Protein AF-A0AA35ZJ09-F1 (afdb_monomer_lite)

Secondary structure (DSSP, 8-state):
-GGG---TTB--EEEEEEETTEEEEEE---TT-BTHHHHTTT-S-HHHHHHHHHHHHHHHHHHT-HHHHSS----S---GGGEEE-TT--EEE----------HHHHHHHHHHHHHHTS-SS--SS----SS-BS-B-TT-PBP--EEEEETTTTEEEEEPPPSS--BS-EEEEETTEEEEE--BSSSS-B---EEEEETTTTEEEEETTSS------TTSPP--EEEETTEEEEEETTTTEEEEEETTTTEEEEEEE-SSPPPTTTTTTEEEEEETTEEEEEEEEE-SS-EEEEEEEE-TTSPPBTTB---EEEEEEEESS-PPP-------

Organism: Lactuca saligna (NCBI:txid75948)

InterPro domains:
  IPR000719 Protein kinase domain [PS50011] (1-262)
  IPR000719 Protein kinase domain [SM00220] (1-180)
  IPR001245 Serine-threonine/tyrosine-protein kinase, catalytic domain [PF07714] (2-100)
  IPR006652 Kelch repeat type 1 [PF01344] (134-163)
  IPR006652 Kelch repeat type 1 [PF01344] (167-211)
  IPR006652 Kelch repeat type 1 [SM00612] (134-177)
  IPR006652 Kelch repeat type 1 [SM00612] (178-218)
  IPR008271 Serine/threonine-protein kinase, active site [PS00108] (73-85)
  IPR011009 Protein kinase-like domain superfamily [SSF56112] (2-127)
  IPR015915 Kelch-type beta-propeller [G3DSA:2.120.10.80] (106-307)
  IPR015915 Kelch-type beta-propeller [SSF117281] (134-283)
  IPR052439 F-box/kelch-repeat domain-containing protein [PTHR46122] (133-333)

pLDDT: mean 76.21, std 15.74, range [25.72, 96.25]

Structure (mmCIF, N/CA/C/O backbone):
data_AF-A0AA35ZJ09-F1
#
_entry.id   AF-A0AA35ZJ09-F1
#
loop_
_atom_site.group_PDB
_atom_site.id
_atom_site.type_symbol
_atom_site.label_atom_id
_atom_site.label_alt_id
_atom_site.label_comp_id
_atom_site.label_asym_id
_atom_site.label_entity_id
_atom_site.label_seq_id
_atom_site.pdbx_PDB_ins_code
_atom_site.Cartn_x
_atom_site.Cartn_y
_atom_site.Cartn_z
_atom_site.occupancy
_atom_site.B_iso_or_equiv
_atom_site.auth_seq_id
_atom_site.auth_comp_id
_atom_site.auth_asym_id
_atom_site.auth_atom_id
_atom_site.pdbx_PDB_model_num
ATOM 1 N N . MET A 1 1 ? -6.087 13.699 32.405 1.00 58.41 1 MET A N 1
ATOM 2 C CA . MET A 1 1 ? -5.793 14.056 30.996 1.00 58.41 1 MET A CA 1
ATOM 3 C C . MET A 1 1 ? -6.745 13.346 30.035 1.00 58.41 1 MET A C 1
ATOM 5 O O . MET A 1 1 ? -7.481 14.039 29.351 1.00 58.41 1 MET A O 1
ATOM 9 N N . LEU A 1 2 ? -6.804 12.005 30.026 1.00 62.62 2 LEU A N 1
ATOM 10 C CA . LEU A 1 2 ? -7.707 11.228 29.153 1.00 62.62 2 LEU A CA 1
ATOM 11 C C . LEU A 1 2 ? -9.203 11.584 29.294 1.00 62.62 2 LEU A C 1
ATOM 13 O O . LEU A 1 2 ? -9.912 11.636 28.298 1.00 62.62 2 LEU A O 1
ATOM 17 N N . SER A 1 3 ? -9.671 11.923 30.499 1.00 67.69 3 SER A N 1
ATOM 18 C CA . SER A 1 3 ? -11.062 12.326 30.785 1.00 67.69 3 SER A CA 1
ATOM 19 C C . SER A 1 3 ? -11.549 13.615 30.094 1.00 67.69 3 SER A C 1
ATOM 21 O O . SER A 1 3 ? -12.737 13.931 30.167 1.00 67.69 3 SER A O 1
ATOM 23 N N . LEU A 1 4 ? -10.656 14.370 29.442 1.00 70.31 4 LEU A N 1
ATOM 24 C CA . LEU A 1 4 ? -10.992 15.594 28.701 1.00 70.31 4 LEU A CA 1
ATOM 25 C C . LEU A 1 4 ? -11.438 15.321 27.254 1.00 70.31 4 LEU A C 1
ATOM 27 O O . LEU A 1 4 ? -12.071 16.179 26.645 1.00 70.31 4 LEU A O 1
ATOM 31 N N . TYR A 1 5 ? -11.126 14.144 26.705 1.00 75.12 5 TYR A N 1
ATOM 32 C CA . TYR A 1 5 ? -11.445 13.784 25.324 1.00 75.12 5 TYR A CA 1
ATOM 33 C C . TYR A 1 5 ? -12.855 13.191 25.273 1.00 75.12 5 TYR A C 1
ATOM 35 O O . TYR A 1 5 ? -13.063 12.033 25.629 1.00 75.12 5 TYR A O 1
ATOM 43 N N . LYS A 1 6 ? -13.830 14.007 24.859 1.00 82.88 6 LYS A N 1
ATOM 44 C CA . LYS A 1 6 ? -15.244 13.621 24.740 1.00 82.88 6 LYS A CA 1
ATOM 45 C C . LYS A 1 6 ? -15.734 13.863 23.321 1.00 82.88 6 LYS A C 1
ATOM 47 O O . LYS A 1 6 ? -15.774 15.002 22.860 1.00 82.88 6 LYS A O 1
ATOM 52 N N . HIS A 1 7 ? -16.096 12.783 22.643 1.00 88.06 7 HIS A N 1
ATOM 53 C CA . HIS A 1 7 ? -16.583 12.784 21.269 1.00 88.06 7 HIS A CA 1
ATOM 54 C C . HIS A 1 7 ? -17.362 11.488 21.024 1.00 88.06 7 HIS A C 1
ATOM 56 O O . HIS A 1 7 ? -16.932 10.438 21.494 1.00 88.06 7 HIS A O 1
ATOM 62 N N . ASP A 1 8 ? -18.451 11.529 20.255 1.00 90.19 8 ASP A N 1
ATOM 63 C CA . ASP A 1 8 ? -19.340 10.369 20.060 1.00 90.19 8 ASP A CA 1
ATOM 64 C C . ASP A 1 8 ? -18.590 9.126 19.557 1.00 90.19 8 ASP A C 1
ATOM 66 O O . ASP A 1 8 ? -18.864 8.011 19.998 1.00 90.19 8 ASP A O 1
ATOM 70 N N . ASN A 1 9 ? -17.585 9.332 18.697 1.00 92.94 9 ASN A N 1
ATOM 71 C CA . ASN A 1 9 ? -16.725 8.283 18.136 1.00 92.94 9 ASN A CA 1
ATOM 72 C C . ASN A 1 9 ? -15.442 7.971 18.940 1.00 92.94 9 ASN A C 1
ATOM 74 O O . ASN A 1 9 ? -14.482 7.437 18.382 1.00 92.94 9 ASN A O 1
ATOM 78 N N . ILE A 1 10 ? -15.389 8.299 20.231 1.00 89.56 10 ILE A N 1
ATOM 79 C CA . ILE A 1 10 ? -14.294 7.942 21.148 1.00 89.56 10 ILE A CA 1
ATOM 80 C C . ILE A 1 10 ? -14.906 7.311 22.398 1.00 89.56 10 ILE A C 1
ATOM 82 O O . ILE A 1 10 ? -15.941 7.773 22.869 1.00 89.56 10 ILE A O 1
ATOM 86 N N . VAL A 1 11 ? -14.279 6.261 22.933 1.00 87.88 11 VAL A N 1
ATOM 87 C CA . VAL A 1 11 ? -14.691 5.656 24.204 1.00 87.88 11 VAL A CA 1
ATOM 88 C C . VAL A 1 11 ? -14.320 6.592 25.356 1.00 87.88 11 VAL A C 1
ATOM 90 O O . VAL A 1 11 ? -13.150 6.800 25.678 1.00 87.88 11 VAL A O 1
ATOM 93 N N . SER A 1 12 ? -15.341 7.155 25.990 1.00 85.44 12 SER A N 1
ATOM 94 C CA . SER A 1 12 ? -15.222 8.090 27.104 1.00 85.44 12 SER A CA 1
ATOM 95 C C . SER A 1 12 ? -14.715 7.401 28.375 1.00 85.44 12 SER A C 1
ATOM 97 O O . SER A 1 12 ? -15.297 6.417 28.834 1.00 85.44 12 SER A O 1
ATOM 99 N N . LEU A 1 13 ? -13.667 7.958 28.992 1.00 82.50 13 LEU A N 1
ATOM 100 C CA . LEU A 1 13 ? -13.239 7.583 30.343 1.00 82.50 13 LEU A CA 1
ATOM 101 C C . LEU A 1 13 ? -14.210 8.190 31.371 1.00 82.50 13 LEU A C 1
ATOM 103 O O . LEU A 1 13 ? -14.312 9.413 31.486 1.00 82.50 13 LEU A O 1
ATOM 107 N N . LEU A 1 14 ? -14.906 7.333 32.116 1.00 83.38 14 LEU A N 1
ATOM 108 C CA . LEU A 1 14 ? -15.884 7.698 33.144 1.00 83.38 14 LEU A CA 1
ATOM 109 C C . LEU A 1 14 ? -15.229 7.957 34.509 1.00 83.38 14 LEU A C 1
ATOM 111 O O . LEU A 1 14 ? -15.687 8.821 35.252 1.00 83.38 14 LEU A O 1
ATOM 115 N N . GLY A 1 15 ? -14.153 7.235 34.831 1.00 81.00 15 GLY A N 1
ATOM 116 C CA . GLY A 1 15 ? -13.442 7.362 36.103 1.00 81.00 15 GLY A CA 1
ATOM 117 C C . GLY A 1 15 ? -12.137 6.569 36.139 1.00 81.00 15 GLY A C 1
ATOM 118 O O . GLY A 1 15 ? -11.811 5.848 35.196 1.00 81.00 15 GLY A O 1
ATOM 119 N N . PHE A 1 16 ? -11.386 6.709 37.228 1.00 83.25 16 PHE A N 1
ATOM 120 C CA . PHE A 1 16 ? -10.173 5.935 37.490 1.00 83.25 16 PHE A CA 1
ATOM 121 C C . PHE A 1 16 ? -10.007 5.665 38.991 1.00 83.25 16 PHE A C 1
ATOM 123 O O . PHE A 1 16 ? -10.576 6.385 39.810 1.00 83.25 16 PHE A O 1
ATOM 130 N N . CYS A 1 17 ? -9.213 4.651 39.326 1.00 84.38 17 CYS A N 1
ATOM 131 C CA . CYS A 1 17 ? -8.696 4.380 40.665 1.00 84.38 17 CYS A CA 1
ATOM 132 C C . CYS A 1 17 ? -7.166 4.249 40.586 1.00 84.38 17 CYS A C 1
ATOM 134 O O . CYS A 1 17 ? -6.654 3.725 39.595 1.00 84.38 17 CYS A O 1
ATOM 136 N N . ASP A 1 18 ? -6.459 4.735 41.604 1.00 86.38 18 ASP A N 1
ATOM 137 C CA . ASP A 1 18 ? -5.004 4.617 41.770 1.00 86.38 18 ASP A CA 1
ATOM 138 C C . ASP A 1 18 ? -4.736 4.407 43.269 1.00 86.38 18 ASP A C 1
ATOM 140 O O . ASP A 1 18 ? -4.600 5.361 44.036 1.00 86.38 18 ASP A O 1
ATOM 144 N N . GLU A 1 19 ? -4.791 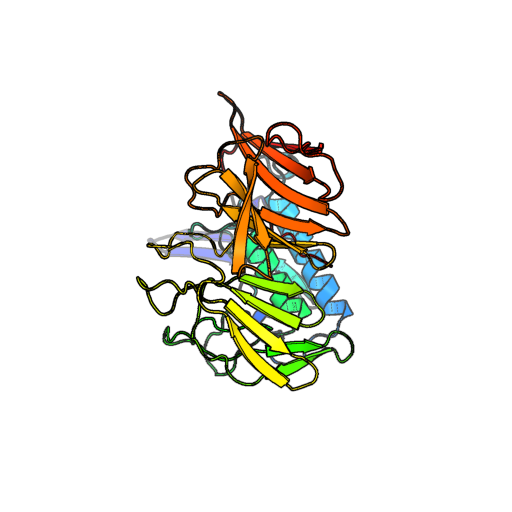3.148 43.707 1.00 90.44 19 GLU A N 1
ATOM 145 C CA . GLU A 1 19 ? -4.678 2.745 45.113 1.00 90.44 19 GLU A CA 1
ATOM 146 C C . GLU A 1 19 ? -3.823 1.480 45.234 1.00 90.44 19 GLU A C 1
ATOM 148 O O . GLU A 1 19 ? -3.997 0.531 44.478 1.00 90.44 19 GLU A O 1
ATOM 153 N N . ASN A 1 20 ? -2.932 1.429 46.230 1.00 80.31 20 ASN A N 1
ATOM 154 C CA . ASN A 1 20 ? -2.146 0.231 46.574 1.00 80.31 20 ASN A CA 1
ATOM 155 C C . ASN A 1 20 ? -1.371 -0.397 45.390 1.00 80.31 20 ASN A C 1
ATOM 157 O O . ASN A 1 20 ? -1.270 -1.615 45.290 1.00 80.31 20 ASN A O 1
ATOM 161 N N . ASP A 1 21 ? -0.811 0.456 44.523 1.00 84.62 21 ASP A N 1
ATOM 162 C CA . ASP A 1 21 ? -0.090 0.124 43.276 1.00 84.62 21 ASP A CA 1
ATOM 163 C C . ASP A 1 21 ? -0.967 -0.428 42.124 1.00 84.62 21 ASP A C 1
ATOM 165 O O . ASP A 1 21 ? -0.486 -0.614 41.005 1.00 84.62 21 ASP A O 1
ATOM 169 N N . GLU A 1 22 ? -2.280 -0.568 42.342 1.00 75.19 22 GLU A N 1
ATOM 170 C CA . GLU A 1 22 ? -3.267 -0.939 41.323 1.00 75.19 22 GLU A CA 1
ATOM 171 C C . GLU A 1 22 ? -3.863 0.297 40.633 1.00 75.19 22 GLU A C 1
ATOM 173 O O . GLU A 1 22 ? -4.330 1.242 41.277 1.00 75.19 22 GLU A O 1
ATOM 178 N N . LYS A 1 23 ? -3.891 0.276 39.294 1.00 79.31 23 LYS A N 1
ATOM 179 C CA . LYS A 1 23 ? -4.401 1.371 38.452 1.00 79.31 23 LYS A CA 1
ATOM 180 C C . LYS A 1 23 ? -5.549 0.887 37.580 1.00 79.31 23 LYS A C 1
ATOM 182 O O . LYS A 1 23 ? -5.344 0.152 36.616 1.00 79.31 23 LYS A O 1
ATOM 187 N N . ILE A 1 24 ? -6.762 1.332 37.897 1.00 80.50 24 ILE A N 1
ATOM 188 C CA . ILE A 1 24 ? -7.998 0.910 37.226 1.00 80.50 24 ILE A CA 1
ATOM 189 C C . ILE A 1 24 ? -8.556 2.082 36.420 1.00 80.50 24 ILE A C 1
ATOM 191 O O . ILE A 1 24 ? -8.697 3.187 36.938 1.00 80.50 24 ILE A O 1
ATOM 195 N N . LEU A 1 25 ? -8.925 1.839 35.162 1.00 79.44 25 LEU A N 1
ATOM 196 C CA . LEU A 1 25 ? -9.606 2.806 34.299 1.00 79.44 25 LEU A CA 1
ATOM 197 C C . LEU A 1 25 ? -11.017 2.302 33.981 1.00 79.44 25 LEU A C 1
ATOM 199 O O . LEU A 1 25 ? -11.191 1.159 33.565 1.00 79.44 25 LEU A O 1
ATOM 203 N N . VAL A 1 26 ? -12.024 3.154 34.177 1.00 79.75 26 VAL A N 1
ATOM 204 C CA . VAL A 1 26 ? -13.438 2.827 33.945 1.00 79.75 26 VAL A CA 1
ATOM 205 C C . VAL A 1 26 ? -13.927 3.593 32.723 1.00 79.75 26 VAL A C 1
ATOM 207 O O . VAL A 1 26 ? -13.938 4.823 32.722 1.00 79.75 26 VAL A O 1
ATOM 210 N N . TYR A 1 27 ? -14.348 2.868 31.692 1.00 83.44 27 TYR A N 1
ATOM 211 C CA . TYR A 1 27 ? -14.775 3.403 30.398 1.00 83.44 27 TYR A CA 1
ATOM 212 C C . TYR A 1 27 ? -16.273 3.181 30.149 1.00 83.44 27 TYR A C 1
ATOM 214 O O . TYR A 1 27 ? -16.894 2.327 30.783 1.00 83.44 27 TYR A O 1
ATOM 222 N N . GLU A 1 28 ? -16.859 3.933 29.213 1.00 83.94 28 GLU A N 1
ATOM 223 C CA . GLU A 1 28 ? -18.198 3.623 28.698 1.00 83.94 28 GLU A CA 1
ATOM 224 C C . GLU A 1 28 ? -18.225 2.259 27.982 1.00 83.94 28 GLU A C 1
ATOM 226 O O . GLU A 1 28 ? -17.242 1.834 27.371 1.00 83.94 28 GLU A O 1
ATOM 231 N N . TYR A 1 29 ? -19.360 1.561 28.053 1.00 82.94 29 TYR A N 1
ATOM 232 C CA . TYR A 1 29 ? -19.495 0.214 27.502 1.00 82.94 29 TYR A CA 1
ATOM 233 C C . TYR A 1 29 ? -20.020 0.231 26.060 1.00 82.94 29 TYR A C 1
ATOM 235 O O . TYR A 1 29 ? -21.162 0.608 25.805 1.00 82.94 29 TYR A O 1
ATOM 243 N N . ALA A 1 30 ? -19.203 -0.246 25.120 1.00 87.44 30 ALA A N 1
ATOM 244 C CA . ALA A 1 30 ? -19.596 -0.462 23.731 1.00 87.44 30 ALA A CA 1
ATOM 245 C C . ALA A 1 30 ? -20.157 -1.887 23.546 1.00 87.44 30 ALA A C 1
ATOM 247 O O . ALA A 1 30 ? -19.424 -2.881 23.539 1.00 87.44 30 ALA A O 1
ATOM 248 N N . SER A 1 31 ? -21.482 -1.994 23.432 1.00 85.56 31 SER A N 1
ATOM 249 C CA . SER A 1 31 ? -22.214 -3.264 23.542 1.00 85.56 31 SER A CA 1
ATOM 250 C C . SER A 1 31 ? -22.015 -4.246 22.382 1.00 85.56 31 SER A C 1
ATOM 252 O O . SER A 1 31 ? -22.235 -5.446 22.560 1.00 85.56 31 SER A O 1
ATOM 254 N N . ARG A 1 32 ? -21.547 -3.789 21.213 1.00 85.56 32 ARG A N 1
ATOM 255 C CA . ARG A 1 32 ? -21.259 -4.634 20.042 1.00 85.56 32 ARG A CA 1
ATOM 256 C C . ARG A 1 32 ? -19.772 -4.964 19.886 1.00 85.56 32 ARG A C 1
ATOM 258 O O . ARG A 1 32 ? -19.335 -5.205 18.772 1.00 85.56 32 ARG A O 1
ATOM 265 N N . ARG A 1 33 ? -18.999 -5.051 20.978 1.00 88.88 33 ARG A N 1
ATOM 266 C CA . ARG A 1 33 ? -17.580 -5.487 20.960 1.00 88.88 33 ARG A CA 1
ATOM 267 C C . ARG A 1 33 ? -16.723 -4.668 19.973 1.00 88.88 33 ARG A C 1
ATOM 269 O O . ARG A 1 33 ? -17.064 -3.541 19.633 1.00 88.88 33 ARG A O 1
ATOM 276 N N . SER A 1 34 ? -15.583 -5.215 19.567 1.00 90.75 34 SER A N 1
ATOM 277 C CA . SER A 1 34 ? -14.652 -4.657 18.594 1.00 90.75 34 SER A CA 1
ATOM 278 C C . SER A 1 34 ? -15.011 -5.032 17.151 1.00 90.75 34 SER A C 1
ATOM 280 O O . SER A 1 34 ? -15.524 -6.118 16.873 1.00 90.75 34 SER A O 1
ATOM 282 N N . LEU A 1 35 ? -14.707 -4.132 16.218 1.00 90.12 35 LEU A N 1
ATOM 283 C CA . LEU A 1 35 ? -14.961 -4.255 14.782 1.00 90.12 35 LEU A CA 1
ATOM 284 C C . LEU A 1 35 ? -14.336 -5.519 14.171 1.00 90.12 35 LEU A C 1
ATOM 286 O O . LEU A 1 35 ? -14.952 -6.165 13.319 1.00 90.12 35 LEU A O 1
ATOM 290 N N . ASP A 1 36 ? -13.153 -5.921 14.638 1.00 85.81 36 ASP A N 1
ATOM 291 C CA . ASP A 1 36 ? -12.465 -7.126 14.164 1.00 85.81 36 ASP A CA 1
ATOM 292 C C . ASP A 1 36 ? -13.295 -8.417 14.311 1.00 85.81 36 ASP A C 1
ATOM 294 O O . ASP A 1 36 ? -13.196 -9.324 13.479 1.00 85.81 36 ASP A O 1
ATOM 298 N N . SER A 1 37 ? -14.191 -8.460 15.305 1.00 86.44 37 SER A N 1
ATOM 299 C CA . SER A 1 37 ? -15.095 -9.584 15.573 1.00 86.44 37 SER A CA 1
ATOM 300 C C . SER A 1 37 ? -16.108 -9.856 14.452 1.00 86.44 37 SER A C 1
ATOM 302 O O . SER A 1 37 ? -16.653 -10.965 14.408 1.00 86.44 37 SER A O 1
ATOM 304 N N . TYR A 1 38 ? -16.361 -8.880 13.573 1.00 85.69 38 TYR A N 1
ATOM 305 C CA . TYR A 1 38 ? -17.402 -8.914 12.533 1.00 85.69 38 TYR A CA 1
ATOM 306 C C . TYR A 1 38 ? -16.855 -9.024 11.119 1.00 85.69 38 TYR A C 1
ATOM 308 O O . TYR A 1 38 ? -17.542 -9.526 10.232 1.00 85.69 38 TYR A O 1
ATOM 316 N N . LEU A 1 39 ? -15.629 -8.544 10.892 1.00 77.19 39 LEU A N 1
ATOM 317 C CA . LEU A 1 39 ? -15.102 -8.412 9.537 1.00 77.19 39 LEU A CA 1
ATOM 318 C C . LEU A 1 39 ? -15.103 -9.764 8.819 1.00 77.19 39 LEU A C 1
ATOM 320 O O . LEU A 1 39 ? -15.684 -9.875 7.749 1.00 77.19 39 LEU A O 1
ATOM 324 N N . ASN A 1 40 ? -14.609 -10.809 9.479 1.00 70.12 40 ASN A N 1
ATOM 325 C CA . ASN A 1 40 ? -14.397 -12.140 8.906 1.00 70.12 40 ASN A CA 1
ATOM 326 C C . ASN A 1 40 ? -15.659 -13.007 8.658 1.00 70.12 40 ASN A C 1
ATOM 328 O O . ASN A 1 40 ? -15.505 -14.209 8.444 1.00 70.12 40 ASN A O 1
ATOM 332 N N . LYS A 1 41 ? -16.878 -12.461 8.783 1.00 66.94 41 LYS A N 1
ATOM 333 C CA . LYS A 1 41 ? -18.132 -13.244 8.877 1.00 66.94 41 LYS A CA 1
ATOM 334 C C . LYS A 1 41 ? -19.260 -12.793 7.944 1.00 66.94 41 LYS A C 1
ATOM 336 O O . LYS A 1 41 ? -20.356 -13.329 8.028 1.00 66.94 41 LYS A O 1
ATOM 341 N N . ASP A 1 42 ? -19.014 -11.785 7.110 1.00 66.69 42 ASP A N 1
ATOM 342 C CA . ASP A 1 42 ? -20.037 -11.087 6.311 1.00 66.69 42 ASP A CA 1
ATOM 343 C C . ASP A 1 42 ? -21.176 -10.432 7.135 1.00 66.69 42 ASP A C 1
ATOM 345 O O . ASP A 1 42 ? -22.129 -9.906 6.565 1.00 66.69 42 ASP A O 1
ATOM 349 N N . ASP A 1 43 ? -21.024 -10.339 8.466 1.00 75.69 43 ASP A N 1
ATOM 350 C CA . ASP A 1 43 ? -22.009 -9.793 9.423 1.00 75.69 43 ASP A CA 1
ATOM 351 C C . ASP A 1 43 ? -22.382 -8.310 9.185 1.00 75.69 43 ASP A C 1
ATOM 353 O O . ASP A 1 43 ? -23.379 -7.824 9.720 1.00 75.69 43 ASP A O 1
ATOM 357 N N . LEU A 1 44 ? -21.566 -7.565 8.427 1.00 83.31 44 LEU A N 1
ATOM 358 C CA . LEU A 1 44 ? -21.746 -6.136 8.155 1.00 83.31 44 LEU A CA 1
ATOM 359 C C . LEU A 1 44 ? -22.197 -5.890 6.712 1.00 83.31 44 LEU A C 1
ATOM 361 O O . LEU A 1 44 ? -21.464 -6.197 5.764 1.00 83.31 44 LEU A O 1
ATOM 365 N N . ILE A 1 45 ? -23.339 -5.220 6.539 1.00 83.12 45 ILE A N 1
ATOM 366 C CA . ILE A 1 45 ? -23.770 -4.717 5.227 1.00 83.12 45 ILE A CA 1
ATOM 367 C C . ILE A 1 45 ? -23.005 -3.442 4.839 1.00 83.12 45 ILE A C 1
ATOM 369 O O . ILE A 1 45 ? -22.500 -2.707 5.690 1.00 83.12 45 ILE A O 1
ATOM 373 N N . TRP A 1 46 ? -22.936 -3.147 3.538 1.00 75.94 46 TRP A N 1
ATOM 374 C CA . TRP A 1 46 ? -22.111 -2.062 2.986 1.00 75.94 46 TRP A CA 1
ATOM 375 C C . TRP A 1 46 ? -22.324 -0.690 3.649 1.00 75.94 46 TRP A C 1
ATOM 377 O O . TRP A 1 46 ? -21.360 0.000 3.974 1.00 75.94 46 TRP A O 1
ATOM 387 N N . ILE A 1 47 ? -23.573 -0.309 3.929 1.00 80.44 47 ILE A N 1
ATOM 388 C CA . ILE A 1 47 ? -23.870 0.980 4.571 1.00 80.44 47 ILE A CA 1
ATOM 389 C C . ILE A 1 47 ? -23.345 1.062 6.016 1.00 80.44 47 ILE A C 1
ATOM 391 O O . ILE A 1 47 ? -22.877 2.118 6.435 1.00 80.44 47 ILE A O 1
ATOM 395 N N . GLN A 1 48 ? -23.331 -0.053 6.761 1.00 85.44 48 GLN A N 1
ATOM 396 C CA . GLN A 1 48 ? -22.718 -0.103 8.094 1.00 85.44 48 GLN A CA 1
ATOM 397 C C . GLN A 1 48 ? -21.199 0.051 7.993 1.00 85.44 48 GLN A C 1
ATOM 399 O O . GLN A 1 48 ? -20.622 0.837 8.737 1.00 85.44 48 GLN A O 1
ATOM 404 N N . ARG A 1 49 ? -20.560 -0.637 7.035 1.00 85.06 49 ARG A N 1
ATOM 405 C CA . ARG A 1 49 ? -19.113 -0.533 6.767 1.00 85.06 49 ARG A CA 1
ATOM 406 C C . ARG A 1 49 ? -18.695 0.919 6.516 1.00 85.06 49 ARG A C 1
ATOM 408 O O . ARG A 1 49 ? -17.781 1.413 7.171 1.00 85.06 49 ARG A O 1
ATOM 415 N N . LEU A 1 50 ? -19.421 1.627 5.646 1.00 78.12 50 LEU A N 1
ATOM 416 C CA . LEU A 1 50 ? -19.186 3.050 5.379 1.00 78.12 50 LEU A CA 1
ATOM 417 C C . LEU A 1 50 ? -19.375 3.922 6.631 1.00 78.12 50 LEU A C 1
ATOM 419 O O . LEU A 1 50 ? -18.507 4.741 6.935 1.00 78.12 50 LEU A O 1
ATOM 423 N N . ASN A 1 51 ? -20.461 3.732 7.385 1.00 84.50 51 ASN A N 1
ATOM 424 C CA . ASN A 1 51 ? -20.725 4.500 8.607 1.00 84.50 51 ASN A CA 1
ATOM 425 C C . ASN A 1 51 ? -19.651 4.275 9.687 1.00 84.50 51 ASN A C 1
ATOM 427 O O . ASN A 1 51 ? -19.228 5.231 10.338 1.00 84.50 51 ASN A O 1
ATOM 431 N N . ILE A 1 52 ? -19.157 3.042 9.830 1.00 89.69 52 ILE A N 1
ATOM 432 C CA . ILE A 1 52 ? -18.056 2.676 10.732 1.00 89.69 52 ILE A CA 1
ATOM 433 C C . ILE A 1 52 ? -16.765 3.400 10.324 1.00 89.69 52 ILE A C 1
ATOM 435 O O . ILE A 1 52 ? -16.143 4.051 11.165 1.00 89.69 52 ILE A O 1
ATOM 439 N N . CYS A 1 53 ? -16.395 3.369 9.038 1.00 84.75 53 CYS A N 1
ATOM 440 C CA . CYS A 1 53 ? -15.242 4.115 8.523 1.00 84.75 53 CYS A CA 1
ATOM 441 C C . CYS A 1 53 ? -15.364 5.625 8.775 1.00 84.75 53 CYS A C 1
ATOM 443 O O . CYS A 1 53 ? -14.408 6.250 9.230 1.00 84.75 53 CYS A O 1
ATOM 445 N N . ILE A 1 54 ? -16.537 6.215 8.520 1.00 78.75 54 ILE A N 1
ATOM 446 C CA . ILE A 1 54 ? -16.790 7.646 8.739 1.00 78.75 54 ILE A CA 1
ATOM 447 C C . ILE A 1 54 ? -16.705 8.000 10.231 1.00 78.75 54 ILE A C 1
ATOM 449 O O . ILE A 1 54 ? -16.089 9.005 10.583 1.00 78.75 54 ILE A O 1
ATOM 453 N N . GLY A 1 55 ? -17.281 7.180 11.115 1.00 88.06 55 GLY A N 1
ATOM 454 C CA . GLY A 1 55 ? -17.219 7.380 12.564 1.00 88.06 55 GLY A CA 1
ATOM 455 C C . GLY A 1 55 ? -15.787 7.325 13.097 1.00 88.06 55 GLY A C 1
ATOM 456 O O . GLY A 1 55 ? -15.335 8.257 13.761 1.00 88.06 55 GLY A O 1
ATOM 457 N N . ALA A 1 56 ? -15.029 6.290 12.730 1.00 88.94 56 ALA A N 1
ATOM 458 C CA . ALA A 1 56 ? -13.625 6.169 13.112 1.00 88.94 56 ALA A CA 1
ATOM 459 C C . ALA A 1 56 ? -12.772 7.329 12.553 1.00 88.94 56 ALA A C 1
ATOM 461 O O . ALA A 1 56 ? -11.978 7.915 13.288 1.00 88.94 56 ALA A O 1
ATOM 462 N N . ALA A 1 57 ? -12.996 7.756 11.304 1.00 83.56 57 ALA A N 1
ATOM 463 C CA . ALA A 1 57 ? -12.324 8.930 10.742 1.00 83.56 57 ALA A CA 1
ATOM 464 C C . ALA A 1 57 ? -12.624 10.219 11.532 1.00 83.56 57 ALA A C 1
ATOM 466 O O . ALA A 1 57 ? -11.716 11.016 11.768 1.00 83.56 57 ALA A O 1
ATOM 467 N N . ARG A 1 58 ? -13.873 10.422 11.983 1.00 86.25 58 ARG A N 1
ATOM 468 C CA . ARG A 1 58 ? -14.268 11.571 12.822 1.00 86.25 58 ARG A CA 1
ATOM 469 C C . ARG A 1 58 ? -13.601 11.537 14.197 1.00 86.25 58 ARG A C 1
ATOM 471 O O . ARG A 1 58 ? -13.040 12.547 14.613 1.00 86.25 58 ARG A O 1
ATOM 478 N N . GLY A 1 59 ? -13.610 10.385 14.873 1.00 87.25 59 GLY A N 1
ATOM 479 C CA . GLY A 1 59 ? -12.930 10.210 16.163 1.00 87.25 59 GLY A CA 1
ATOM 480 C C . GLY A 1 59 ? -11.427 10.485 16.066 1.00 87.25 59 GLY A C 1
ATOM 481 O O . GLY A 1 59 ? -10.873 11.222 16.883 1.00 87.25 59 GLY A O 1
ATOM 482 N N . LEU A 1 60 ? -10.776 9.982 15.014 1.00 84.12 60 LEU A N 1
ATOM 483 C CA . LEU A 1 60 ? -9.353 10.218 14.782 1.00 84.12 60 LEU A CA 1
ATOM 484 C C . LEU A 1 60 ? -9.057 11.687 14.440 1.00 84.12 60 LEU A C 1
ATOM 486 O O . LEU A 1 60 ? -8.104 12.265 14.964 1.00 84.12 60 LEU A O 1
ATOM 490 N N . ALA A 1 61 ? -9.903 12.324 13.624 1.00 80.44 61 ALA A N 1
ATOM 491 C CA . ALA A 1 61 ? -9.794 13.746 13.308 1.00 80.44 61 ALA A CA 1
ATOM 492 C C . ALA A 1 61 ? -9.954 14.642 14.550 1.00 80.44 61 ALA A C 1
ATOM 494 O O . ALA A 1 61 ? -9.235 15.634 14.664 1.00 80.44 61 ALA A O 1
ATOM 495 N N . TYR A 1 62 ? -10.835 14.282 15.492 1.00 83.25 62 TYR A N 1
ATOM 496 C CA . TYR A 1 62 ? -10.979 14.974 16.777 1.00 83.25 62 TYR A CA 1
ATOM 497 C C . TYR A 1 62 ? -9.695 14.877 17.617 1.00 83.25 62 TYR A C 1
ATOM 499 O O . TYR A 1 62 ? -9.161 15.909 18.017 1.00 83.25 62 TYR A O 1
ATOM 507 N N . LEU A 1 63 ? -9.142 13.670 17.813 1.00 79.19 63 LEU A N 1
ATOM 508 C CA . LEU A 1 63 ? -7.873 13.464 18.540 1.00 79.19 63 LEU A CA 1
ATOM 509 C C . LEU A 1 63 ? -6.715 14.261 17.919 1.00 79.19 63 LEU A C 1
ATOM 511 O O . LEU A 1 63 ? -5.865 14.821 18.617 1.00 79.19 63 LEU A O 1
ATOM 515 N N . HIS A 1 64 ? -6.695 14.330 16.587 1.00 76.88 64 HIS A N 1
ATOM 516 C CA . HIS A 1 64 ? -5.653 15.000 15.815 1.00 76.88 64 HIS A CA 1
ATOM 517 C C . HIS A 1 64 ? -5.805 16.524 15.738 1.00 76.88 64 HIS A C 1
ATOM 519 O O . HIS A 1 64 ? -4.897 17.163 15.196 1.00 76.88 64 HIS A O 1
ATOM 525 N N . ASN A 1 65 ? -6.899 17.111 16.238 1.00 72.94 65 ASN A N 1
ATOM 526 C CA . ASN A 1 65 ? -7.190 18.539 16.118 1.00 72.94 65 ASN A CA 1
ATOM 527 C C . ASN A 1 65 ? -6.699 19.342 17.345 1.00 72.94 65 ASN A C 1
ATOM 529 O O . ASN A 1 65 ? -7.384 19.366 18.369 1.00 72.94 65 ASN A O 1
ATOM 533 N N . PRO A 1 66 ? -5.576 20.086 17.252 1.00 57.59 66 PRO A N 1
ATOM 534 C CA . PRO A 1 66 ? -5.041 20.841 18.388 1.00 57.59 66 PRO A CA 1
ATOM 535 C C . PRO A 1 66 ? -5.971 21.968 18.869 1.00 57.59 66 PRO A C 1
ATOM 537 O O . PRO A 1 66 ? -5.883 22.372 20.026 1.00 57.59 66 PRO A O 1
ATOM 540 N N . PHE A 1 67 ? -6.867 22.469 18.010 1.00 59.19 67 PHE A N 1
ATOM 541 C CA . PHE A 1 67 ? -7.754 23.590 18.332 1.00 59.19 67 PHE A CA 1
ATOM 542 C C . PHE A 1 67 ? -8.966 23.186 19.190 1.00 59.19 67 PHE A C 1
ATOM 544 O O . PHE A 1 67 ? -9.603 24.060 19.770 1.00 59.19 67 PHE A O 1
ATOM 551 N N . GLY A 1 68 ? -9.294 21.889 19.276 1.00 56.88 68 GLY A N 1
ATOM 552 C CA . GLY A 1 68 ? -10.438 21.391 20.055 1.00 56.88 68 GLY A CA 1
ATOM 553 C C . GLY A 1 68 ? -10.092 20.911 21.468 1.00 56.88 68 GLY A C 1
ATOM 554 O O . GLY A 1 68 ? -10.921 21.007 22.367 1.00 56.88 68 GLY A O 1
ATOM 555 N N . THR A 1 69 ? -8.875 20.401 21.675 1.00 55.22 69 THR A N 1
ATOM 556 C CA . THR A 1 69 ? -8.484 19.648 22.887 1.00 55.22 69 THR A CA 1
ATOM 557 C C . THR A 1 69 ? -7.298 20.258 23.643 1.00 55.22 69 THR A C 1
ATOM 559 O O . THR A 1 69 ? -6.774 19.636 24.564 1.00 55.22 69 THR A O 1
ATOM 562 N N . GLN A 1 70 ? -6.832 21.446 23.236 1.00 54.34 70 GLN A N 1
ATOM 563 C CA . GLN A 1 70 ? -5.595 22.125 23.676 1.00 54.34 70 GLN A CA 1
ATOM 564 C C . GLN A 1 70 ? -4.276 21.367 23.417 1.00 54.34 70 GLN A C 1
ATOM 566 O O . GLN A 1 70 ? -3.214 21.985 23.407 1.00 54.34 70 GLN A O 1
ATOM 571 N N . GLN A 1 71 ? -4.312 20.060 23.144 1.00 58.88 71 GLN A N 1
ATOM 572 C CA . GLN A 1 71 ? -3.148 19.272 22.753 1.00 58.88 71 GLN A CA 1
ATOM 573 C C . GLN A 1 71 ? -3.527 18.205 21.721 1.00 58.88 71 GLN A C 1
ATOM 575 O O . GLN A 1 71 ? -4.506 17.477 21.882 1.00 58.88 71 GLN A O 1
ATOM 580 N N . ARG A 1 72 ? -2.722 18.095 20.657 1.00 64.12 72 ARG A N 1
ATOM 581 C CA . ARG A 1 72 ? -2.874 17.059 19.628 1.00 64.12 72 ARG A CA 1
ATOM 582 C C . ARG A 1 72 ? -2.479 15.698 20.200 1.00 64.12 72 ARG A C 1
ATOM 584 O O . ARG A 1 72 ? -1.315 15.506 20.556 1.00 64.12 72 ARG A O 1
ATOM 591 N N . VAL A 1 73 ? -3.412 14.752 20.227 1.00 69.00 73 VAL A N 1
ATOM 592 C CA . VAL A 1 73 ? -3.153 13.367 20.636 1.00 69.00 73 VAL A CA 1
ATOM 593 C C . VAL A 1 73 ? -2.976 12.494 19.403 1.00 69.00 73 VAL A C 1
ATOM 595 O O . VAL A 1 73 ? -3.716 12.594 18.427 1.00 69.00 73 VAL A O 1
ATOM 598 N N . LEU A 1 74 ? -1.961 11.637 19.459 1.00 67.00 74 LEU A N 1
ATOM 599 C CA . LEU A 1 74 ? -1.785 10.526 18.533 1.00 67.00 74 LEU A CA 1
ATOM 600 C C . LEU A 1 74 ? -2.161 9.260 19.285 1.00 67.00 74 LEU A C 1
ATOM 602 O O . LEU A 1 74 ? -1.711 9.080 20.416 1.00 67.00 74 LEU A O 1
ATOM 606 N N . HIS A 1 75 ? -2.949 8.404 18.654 1.00 71.50 75 HIS A N 1
ATOM 607 C CA . HIS A 1 75 ? -3.432 7.174 19.261 1.00 71.50 75 HIS A CA 1
ATOM 608 C C . HIS A 1 75 ? -2.343 6.103 19.344 1.00 71.50 75 HIS A C 1
ATOM 610 O O . HIS A 1 75 ? -2.226 5.413 20.351 1.00 71.50 75 HIS A O 1
ATOM 616 N N . ARG A 1 76 ? -1.541 5.984 18.279 1.00 69.81 76 ARG A N 1
ATOM 617 C CA . ARG A 1 76 ? -0.375 5.099 18.109 1.00 69.81 76 ARG A CA 1
ATOM 618 C C . ARG A 1 76 ? -0.660 3.593 18.123 1.00 69.81 76 ARG A C 1
ATOM 620 O O . ARG A 1 76 ? 0.278 2.806 18.053 1.00 69.81 76 ARG A O 1
ATOM 627 N N . ASP A 1 77 ? -1.935 3.210 18.151 1.00 71.94 77 ASP A N 1
ATOM 628 C CA . ASP A 1 77 ? -2.410 1.820 18.113 1.00 71.94 77 ASP A CA 1
ATOM 629 C C . ASP A 1 77 ? -3.806 1.734 17.458 1.00 71.94 77 ASP A C 1
ATOM 631 O O . ASP A 1 77 ? -4.733 1.116 17.979 1.00 71.94 77 ASP A O 1
ATOM 635 N N . ILE A 1 78 ? -4.000 2.426 16.327 1.00 82.00 78 ILE A N 1
ATOM 636 C CA . ILE A 1 78 ? -5.239 2.294 15.544 1.00 82.00 78 ILE A CA 1
ATOM 637 C C . ILE A 1 78 ? -5.246 0.925 14.867 1.00 82.00 78 ILE A C 1
ATOM 639 O O . ILE A 1 78 ? -4.432 0.652 13.991 1.00 82.00 78 ILE A O 1
ATOM 643 N N . LYS A 1 79 ? -6.199 0.080 15.247 1.00 82.06 79 LYS A N 1
ATOM 644 C CA . LYS A 1 79 ? -6.476 -1.225 14.636 1.00 82.06 79 LYS A CA 1
ATOM 645 C C . LYS A 1 79 ? -7.942 -1.581 14.853 1.00 82.06 79 LYS A C 1
ATOM 647 O O . LYS A 1 79 ? -8.595 -1.022 15.730 1.00 82.06 79 LYS A O 1
ATOM 652 N N . SER A 1 80 ? -8.465 -2.527 14.084 1.00 84.88 80 SER A N 1
ATOM 653 C CA . SER A 1 80 ? -9.874 -2.940 14.139 1.00 84.88 80 SER A CA 1
ATOM 654 C C . SER A 1 80 ? -10.290 -3.583 15.473 1.00 84.88 80 SER A C 1
ATOM 656 O O . SER A 1 80 ? -11.474 -3.559 15.802 1.00 84.88 80 SER A O 1
ATOM 658 N N . SER A 1 81 ? -9.353 -4.080 16.292 1.00 85.50 81 SER A N 1
ATOM 659 C CA . SER A 1 81 ? -9.652 -4.496 17.674 1.00 85.50 81 SER A CA 1
ATOM 660 C C . SER A 1 81 ? -9.897 -3.314 18.625 1.00 85.50 81 SER A C 1
ATOM 662 O O . SER A 1 81 ? -10.622 -3.470 19.599 1.00 85.50 81 SER A O 1
ATOM 664 N N . ASN A 1 82 ? -9.335 -2.136 18.324 1.00 89.06 82 ASN A N 1
ATOM 665 C CA . ASN A 1 82 ? -9.424 -0.914 19.141 1.00 89.06 82 ASN A CA 1
ATOM 666 C C . ASN A 1 82 ? -10.483 0.068 18.590 1.00 89.06 82 ASN A C 1
ATOM 668 O O . ASN A 1 82 ? -10.509 1.256 18.914 1.00 89.06 82 ASN A O 1
ATOM 672 N N . ILE A 1 83 ? -11.348 -0.416 17.696 1.00 92.00 83 ILE A N 1
ATOM 673 C CA . ILE A 1 83 ? -12.539 0.292 17.233 1.00 92.00 83 ILE A CA 1
ATOM 674 C C . ILE A 1 83 ? -13.720 -0.525 17.721 1.00 92.00 83 ILE A C 1
ATOM 676 O O . ILE A 1 83 ? -14.058 -1.557 17.142 1.00 92.00 83 ILE A O 1
ATOM 680 N N . LEU A 1 84 ? -14.319 -0.081 18.816 1.00 92.12 84 LEU A N 1
ATOM 681 C CA . LEU A 1 84 ? -15.509 -0.695 19.375 1.00 92.12 84 LEU A CA 1
ATOM 682 C C . LEU A 1 84 ? -16.763 -0.205 18.652 1.00 92.12 84 LEU A C 1
ATOM 684 O O . LEU A 1 84 ? -16.762 0.845 18.008 1.00 92.12 84 LEU A O 1
ATOM 688 N N . LEU A 1 85 ? -17.836 -0.976 18.760 1.00 93.31 85 LEU A N 1
ATOM 689 C CA . LEU A 1 85 ? -19.124 -0.696 18.143 1.00 93.31 85 LEU A CA 1
ATOM 690 C C . LEU A 1 85 ? -20.192 -0.554 19.234 1.00 93.31 85 LEU A C 1
ATOM 692 O O . LEU A 1 85 ? -20.304 -1.395 20.130 1.00 93.31 85 LEU A O 1
ATOM 696 N N . ASP A 1 86 ? -20.976 0.521 19.172 1.00 90.12 86 ASP A N 1
ATOM 697 C CA . ASP A 1 86 ? -22.126 0.712 20.058 1.00 90.12 86 ASP A CA 1
ATOM 698 C C . ASP A 1 86 ? -23.364 -0.076 19.582 1.00 90.12 86 ASP A C 1
ATOM 700 O O . ASP A 1 86 ? -23.365 -0.736 18.540 1.00 90.12 86 ASP A O 1
ATOM 704 N N . GLU A 1 87 ? -24.455 0.000 20.341 1.00 90.62 87 GLU A N 1
ATOM 705 C CA . GLU A 1 87 ? -25.737 -0.639 20.019 1.00 90.62 87 GLU A CA 1
ATOM 706 C C . GLU A 1 87 ? -26.323 -0.240 18.653 1.00 90.62 87 GLU A C 1
ATOM 708 O O . GLU A 1 87 ? -27.033 -1.040 18.036 1.00 90.62 87 GLU A O 1
ATOM 713 N N . ASN A 1 88 ? -25.954 0.932 18.134 1.00 90.50 88 ASN A N 1
ATOM 714 C CA . ASN A 1 88 ? -26.389 1.495 16.857 1.00 90.50 88 ASN A CA 1
ATOM 715 C C . ASN A 1 88 ? -25.378 1.257 15.715 1.00 90.50 88 ASN A C 1
ATOM 717 O O . ASN A 1 88 ? -25.598 1.734 14.603 1.00 90.50 88 ASN A O 1
ATOM 721 N N . TRP A 1 89 ? -24.314 0.477 15.957 1.00 89.19 89 TRP A N 1
ATOM 722 C CA . TRP A 1 89 ? -23.191 0.225 15.039 1.00 89.19 89 TRP A CA 1
ATOM 723 C C . TRP A 1 89 ? -22.295 1.445 14.757 1.00 89.19 89 TRP A C 1
ATOM 725 O O . TRP A 1 89 ? -21.549 1.444 13.775 1.00 89.19 89 TRP A O 1
ATOM 735 N N . ASN A 1 90 ? -22.311 2.473 15.609 1.00 91.75 90 ASN A N 1
ATOM 736 C CA . ASN A 1 90 ? -21.350 3.568 15.504 1.00 91.75 90 ASN A CA 1
ATOM 737 C C . ASN A 1 90 ? -19.972 3.117 16.000 1.00 91.75 90 ASN A C 1
ATOM 739 O O . ASN A 1 90 ? -19.848 2.477 17.045 1.00 91.75 90 ASN A O 1
ATOM 743 N N . ALA A 1 91 ? -18.928 3.512 15.273 1.00 93.94 91 ALA A N 1
ATOM 744 C CA . ALA A 1 91 ? -17.544 3.293 15.674 1.00 93.94 91 ALA A CA 1
ATOM 745 C C . ALA A 1 91 ? -17.141 4.205 16.844 1.00 93.94 91 ALA A C 1
ATOM 747 O O . ALA A 1 91 ? -17.325 5.422 16.764 1.00 93.94 91 ALA A O 1
ATOM 748 N N . LYS A 1 92 ? -16.529 3.626 17.879 1.00 92.44 92 LYS A N 1
ATOM 749 C CA . LYS A 1 92 ? -15.898 4.300 19.020 1.00 92.44 92 LYS A CA 1
ATOM 750 C C . LYS A 1 92 ? -14.452 3.830 19.170 1.00 92.44 92 LYS A C 1
ATOM 752 O O . LYS A 1 92 ? -14.200 2.647 19.358 1.00 92.44 92 LYS A O 1
ATOM 757 N N . ILE A 1 93 ? -13.503 4.754 19.100 1.00 90.25 93 ILE A N 1
ATOM 758 C CA . ILE A 1 93 ? -12.071 4.464 19.256 1.00 90.25 93 ILE A CA 1
ATOM 759 C C . ILE A 1 93 ? -11.730 4.234 20.743 1.00 90.25 93 ILE A C 1
ATOM 761 O O . ILE A 1 93 ? -12.058 5.088 21.571 1.00 90.25 93 ILE A O 1
ATOM 765 N N . SER A 1 94 ? -11.091 3.106 21.076 1.00 86.00 94 SER A N 1
ATOM 766 C CA . SER A 1 94 ? -10.698 2.684 22.435 1.00 86.00 94 SER A CA 1
ATOM 767 C C . SER A 1 94 ? -9.178 2.602 22.616 1.00 86.00 94 SER A C 1
ATOM 769 O O . SER A 1 94 ? -8.432 2.656 21.651 1.00 86.00 94 SER A O 1
ATOM 771 N N . ASP A 1 95 ? -8.713 2.429 23.859 1.00 77.19 95 ASP A N 1
ATOM 772 C CA . ASP A 1 95 ? -7.303 2.120 24.168 1.00 77.19 95 ASP A CA 1
ATOM 773 C C . ASP A 1 95 ? -6.307 3.243 23.815 1.00 77.19 95 ASP A C 1
ATOM 775 O O . ASP A 1 95 ? -5.220 3.028 23.279 1.00 77.19 95 ASP A O 1
ATOM 779 N N . LEU A 1 96 ? -6.666 4.474 24.204 1.00 67.81 96 LEU A N 1
ATOM 780 C CA . LEU A 1 96 ? -5.889 5.719 24.054 1.00 67.81 96 LEU A CA 1
ATOM 781 C C . LEU A 1 96 ? -4.580 5.793 24.878 1.00 67.81 96 LEU A C 1
ATOM 783 O O . LEU A 1 96 ? -4.148 6.877 25.276 1.00 67.81 96 LEU A O 1
ATOM 787 N N . GLY A 1 97 ? -3.937 4.665 25.169 1.00 53.00 97 GLY A N 1
ATOM 788 C CA . GLY A 1 97 ? -2.720 4.659 25.966 1.00 53.00 97 GLY A CA 1
ATOM 789 C C . GLY A 1 97 ? -2.048 3.303 26.087 1.00 53.00 97 GLY A C 1
ATOM 790 O O . GLY A 1 97 ? -2.251 2.626 27.084 1.00 53.00 97 GLY A O 1
ATOM 791 N N . LEU A 1 98 ? -1.175 2.983 25.127 1.00 39.47 98 LEU A N 1
ATOM 792 C CA . LEU A 1 98 ? 0.101 2.278 25.316 1.00 39.47 98 LEU A CA 1
ATOM 793 C C . LEU A 1 98 ? 0.968 2.466 24.050 1.00 39.47 98 LEU A C 1
ATOM 795 O O . LEU A 1 98 ? 0.469 2.835 22.990 1.00 39.47 98 LEU A O 1
ATOM 799 N N . LEU A 1 99 ? 2.293 2.361 24.187 1.00 42.59 99 LEU A N 1
ATOM 800 C CA . LEU A 1 99 ? 3.252 2.940 23.233 1.00 42.59 99 LEU A CA 1
ATOM 801 C C . LEU A 1 99 ? 3.756 1.952 22.168 1.00 42.59 99 LEU A C 1
ATOM 803 O O . LEU A 1 99 ? 4.572 1.086 22.478 1.00 42.59 99 LEU A O 1
ATOM 807 N N . THR A 1 100 ? 3.428 2.212 20.902 1.00 45.56 100 THR A N 1
ATOM 808 C CA . THR A 1 100 ? 4.202 1.773 19.721 1.00 45.56 100 THR A CA 1
ATOM 809 C C . THR A 1 100 ? 4.428 2.953 18.747 1.00 45.56 100 THR A C 1
ATOM 811 O O . THR A 1 100 ? 4.096 4.097 19.081 1.00 45.56 100 THR A O 1
ATOM 814 N N . LYS A 1 101 ? 5.142 2.755 17.626 1.00 46.06 101 LYS A N 1
ATOM 815 C CA . LYS A 1 101 ? 5.797 3.830 16.839 1.00 46.06 101 LYS A CA 1
ATOM 816 C C . LYS A 1 101 ? 5.173 4.066 15.448 1.00 46.06 101 LYS A C 1
ATOM 818 O O . LYS A 1 101 ? 5.780 4.718 14.600 1.00 46.06 101 LYS A O 1
ATOM 823 N N . GLU A 1 102 ? 3.978 3.549 15.205 1.00 52.31 102 GLU A N 1
ATOM 824 C CA . GLU A 1 102 ? 3.353 3.502 13.883 1.00 52.31 102 GLU A CA 1
ATOM 825 C C . GLU A 1 102 ? 2.365 4.665 13.661 1.00 52.31 102 GLU A C 1
ATOM 827 O O . GLU A 1 102 ? 1.781 5.222 14.594 1.00 52.31 102 GLU A O 1
ATOM 832 N N . SER A 1 103 ? 2.202 5.075 12.400 1.00 67.12 103 SER A N 1
ATOM 833 C CA . SER A 1 103 ? 1.377 6.222 12.008 1.00 67.12 103 SER A CA 1
ATOM 834 C C . SER A 1 103 ? -0.120 5.895 12.021 1.00 67.12 103 SER A C 1
ATOM 836 O O . SER A 1 103 ? -0.593 5.117 11.193 1.00 67.12 103 SER A O 1
ATOM 838 N N . ASP A 1 104 ? -0.886 6.587 12.873 1.00 68.69 104 ASP A N 1
ATOM 839 C CA . ASP A 1 104 ? -2.358 6.523 12.946 1.00 68.69 104 ASP A CA 1
ATOM 840 C C . ASP A 1 104 ? -3.056 6.544 11.575 1.00 68.69 104 ASP A C 1
ATOM 842 O O . ASP A 1 104 ? -4.054 5.859 11.382 1.00 68.69 104 ASP A O 1
ATOM 846 N N . VAL A 1 105 ? -2.548 7.337 10.624 1.00 65.44 105 VAL A N 1
ATOM 847 C CA . VAL A 1 105 ? -3.152 7.502 9.289 1.00 65.44 105 VAL A CA 1
ATOM 848 C C . VAL A 1 105 ? -2.953 6.255 8.427 1.00 65.44 105 VAL A C 1
ATOM 850 O O . VAL A 1 105 ? -3.862 5.865 7.695 1.00 65.44 105 VAL A O 1
ATOM 853 N N . TYR A 1 106 ? -1.796 5.601 8.534 1.00 62.03 106 TYR A N 1
ATOM 854 C CA . TYR A 1 106 ? -1.530 4.347 7.834 1.00 62.03 106 TYR A CA 1
ATOM 855 C C . TYR A 1 106 ? -2.312 3.205 8.458 1.00 62.03 106 TYR A C 1
ATOM 857 O O . TYR A 1 106 ? -2.995 2.481 7.741 1.00 62.03 106 TYR A O 1
ATOM 865 N N . SER A 1 107 ? -2.291 3.083 9.785 1.00 69.44 107 SER A N 1
ATOM 866 C CA . SER A 1 107 ? -3.023 2.020 10.469 1.00 69.44 107 SER A CA 1
ATOM 867 C C . SER A 1 107 ? -4.543 2.191 10.319 1.00 69.44 107 SER A C 1
ATOM 869 O O . SER A 1 107 ? -5.261 1.204 10.172 1.00 69.44 107 SER A O 1
ATOM 871 N N . PHE A 1 108 ? -5.045 3.429 10.214 1.00 77.38 108 PHE A N 1
ATOM 872 C CA . PHE A 1 108 ? -6.423 3.694 9.791 1.00 77.38 108 PHE A CA 1
ATOM 873 C C . PHE A 1 108 ? -6.683 3.318 8.321 1.00 77.38 108 PHE A C 1
ATOM 875 O O . PHE A 1 108 ? -7.732 2.758 8.015 1.00 77.38 108 PHE A O 1
ATOM 882 N N . GLY A 1 109 ? -5.732 3.562 7.414 1.00 67.31 109 GLY A N 1
ATOM 883 C CA . GLY A 1 109 ? -5.799 3.084 6.029 1.00 67.31 109 GLY A CA 1
ATOM 884 C C . GLY A 1 109 ? -5.861 1.555 5.928 1.00 67.31 109 GLY A C 1
ATOM 885 O O . GLY A 1 109 ? -6.649 1.030 5.144 1.00 67.31 109 GLY A O 1
ATOM 886 N N . VAL A 1 110 ? -5.103 0.845 6.775 1.00 68.81 110 VAL A N 1
ATOM 887 C CA . VAL A 1 110 ? -5.202 -0.614 6.935 1.00 68.81 110 VAL A CA 1
ATOM 888 C C . VAL A 1 110 ? -6.614 -0.986 7.383 1.00 68.81 110 VAL A C 1
ATOM 890 O O . VAL A 1 110 ? -7.284 -1.697 6.647 1.00 68.81 110 VAL A O 1
ATOM 893 N N . VAL A 1 111 ? -7.107 -0.451 8.508 1.00 76.44 111 VAL A N 1
ATOM 894 C CA . VAL A 1 111 ? -8.481 -0.695 9.002 1.00 76.44 111 VAL A CA 1
ATOM 895 C C . VAL A 1 111 ? -9.537 -0.454 7.925 1.00 76.44 111 VAL A C 1
ATOM 897 O O . VAL A 1 111 ? -10.476 -1.233 7.789 1.00 76.44 111 VAL A O 1
ATOM 900 N N . LEU A 1 112 ? -9.416 0.625 7.156 1.00 77.62 112 LEU A N 1
ATOM 901 C CA . LEU A 1 112 ? -10.396 0.958 6.133 1.00 77.62 112 LEU A CA 1
ATOM 902 C C . LEU A 1 112 ? -10.374 -0.062 4.984 1.00 77.62 112 LEU A C 1
ATOM 904 O O . LEU A 1 112 ? -11.440 -0.484 4.541 1.00 77.62 112 LEU A O 1
ATOM 908 N N . PHE A 1 113 ? -9.198 -0.549 4.581 1.00 69.31 113 PHE A N 1
ATOM 909 C CA . PHE A 1 113 ? -9.087 -1.695 3.676 1.00 69.31 113 PHE A CA 1
ATOM 910 C C . PHE A 1 113 ? -9.720 -2.958 4.289 1.00 69.31 113 PHE A C 1
ATOM 912 O O . PHE A 1 113 ? -10.526 -3.609 3.632 1.00 69.31 113 PHE A O 1
ATOM 919 N N . GLU A 1 114 ? -9.478 -3.256 5.572 1.00 73.31 114 GLU A N 1
ATOM 920 C CA . GLU A 1 114 ? -10.107 -4.399 6.258 1.00 73.31 114 GLU A CA 1
ATOM 921 C C . GLU A 1 114 ? -11.643 -4.329 6.241 1.00 73.31 114 GLU A C 1
ATOM 923 O O . GLU A 1 114 ? -12.312 -5.348 6.051 1.00 73.31 114 GLU A O 1
ATOM 928 N N . VAL A 1 115 ? -12.203 -3.126 6.409 1.00 78.81 115 VAL A N 1
ATOM 929 C CA . VAL A 1 115 ? -13.649 -2.861 6.391 1.00 78.81 115 VAL A CA 1
ATOM 930 C C . VAL A 1 115 ? -14.243 -3.003 4.994 1.00 78.81 115 VAL A C 1
ATOM 932 O O . VAL A 1 115 ? -15.267 -3.680 4.850 1.00 78.81 115 VAL A O 1
ATOM 935 N N . LEU A 1 116 ? -13.608 -2.417 3.973 1.00 71.81 116 LEU A N 1
ATOM 936 C CA . LEU A 1 116 ? -14.047 -2.512 2.576 1.00 71.81 116 LEU A CA 1
ATOM 937 C C . LEU A 1 116 ? -13.972 -3.956 2.058 1.00 71.81 116 LEU A C 1
ATOM 939 O O . LEU A 1 116 ? -14.897 -4.419 1.398 1.00 71.81 116 LEU A O 1
ATOM 943 N N . CYS A 1 117 ? -12.905 -4.679 2.403 1.00 67.81 117 CYS A N 1
ATOM 944 C CA . CYS A 1 117 ? -12.651 -6.055 1.974 1.00 67.81 117 CYS A CA 1
ATOM 945 C C . CYS A 1 117 ? -13.326 -7.123 2.852 1.00 67.81 117 CYS A C 1
ATOM 947 O O . CYS A 1 117 ? -13.297 -8.302 2.496 1.00 67.81 117 CYS A O 1
ATOM 949 N N . GLY A 1 118 ? -13.864 -6.733 4.015 1.00 65.88 118 GLY A N 1
ATOM 950 C CA . GLY A 1 118 ? -14.446 -7.629 5.021 1.00 65.88 118 GLY A CA 1
ATOM 951 C C . GLY A 1 118 ? -13.476 -8.654 5.595 1.00 65.88 118 GLY A C 1
ATOM 952 O O . GLY A 1 118 ? -13.840 -9.806 5.798 1.00 65.88 118 GLY A O 1
ATOM 953 N N . ARG A 1 119 ? -12.213 -8.277 5.799 1.00 66.50 119 ARG A N 1
ATOM 954 C CA . ARG A 1 119 ? -11.121 -9.221 6.076 1.00 66.50 119 ARG A CA 1
ATOM 955 C C . ARG A 1 119 ? -9.953 -8.505 6.767 1.00 66.50 119 ARG A C 1
ATOM 957 O O . ARG A 1 119 ? -9.384 -7.605 6.167 1.00 66.50 119 ARG A O 1
ATOM 964 N N . LEU A 1 120 ? -9.548 -8.918 7.979 1.00 62.19 120 LEU A N 1
ATOM 965 C CA . LEU A 1 120 ? -8.396 -8.303 8.679 1.00 62.19 120 LEU A CA 1
ATOM 966 C C . LEU A 1 120 ? -7.077 -8.561 7.932 1.00 62.19 120 LEU A C 1
ATOM 968 O O . LEU A 1 120 ? -6.747 -9.716 7.650 1.00 62.19 120 LEU A O 1
ATOM 972 N N . CYS A 1 121 ? -6.268 -7.535 7.702 1.00 55.34 121 CYS A N 1
ATOM 973 C CA . CYS A 1 121 ? -4.972 -7.638 7.034 1.00 55.34 121 CYS A CA 1
ATOM 974 C C . CYS A 1 121 ? -3.984 -8.492 7.841 1.00 55.34 121 CYS A C 1
ATOM 976 O O . CYS A 1 121 ? -3.147 -9.187 7.267 1.00 55.34 121 CYS A O 1
ATOM 978 N N . ILE A 1 122 ? -4.114 -8.487 9.172 1.00 50.94 122 ILE A N 1
ATOM 979 C CA . ILE A 1 122 ? -3.306 -9.292 10.093 1.00 50.94 122 ILE A CA 1
ATOM 980 C C . ILE A 1 122 ? -4.256 -10.142 10.945 1.00 50.94 122 ILE A C 1
ATOM 982 O O . ILE A 1 122 ? -5.151 -9.631 11.612 1.00 50.94 122 ILE A O 1
ATOM 986 N N . GLY A 1 123 ? -4.117 -11.468 10.883 1.00 43.62 123 GLY A N 1
ATOM 987 C CA . GLY A 1 123 ? -5.011 -12.406 11.567 1.00 43.62 123 GLY A CA 1
ATOM 988 C C . GLY A 1 123 ? -4.449 -12.931 12.884 1.00 43.62 123 GLY A C 1
ATOM 989 O O . GLY A 1 123 ? -3.300 -13.361 12.938 1.00 43.62 123 GLY A O 1
ATOM 990 N N . ASN A 1 124 ? -5.293 -13.002 13.916 1.00 35.34 124 ASN A N 1
ATOM 991 C CA . ASN A 1 124 ? -5.030 -13.808 15.105 1.00 35.34 124 ASN A CA 1
ATOM 992 C C . ASN A 1 124 ? -6.050 -14.958 15.203 1.00 35.34 124 ASN A C 1
ATOM 994 O O . ASN A 1 124 ? -7.229 -14.769 14.922 1.00 35.34 124 ASN A O 1
ATOM 998 N N . LYS A 1 125 ? -5.571 -16.149 15.588 1.00 37.75 125 LYS A N 1
ATOM 999 C CA . LYS A 1 125 ? -6.342 -17.367 15.930 1.00 37.75 125 LYS A CA 1
ATOM 1000 C C . LYS A 1 125 ? -7.561 -17.702 15.051 1.00 37.75 125 LYS A C 1
ATOM 1002 O O . LYS A 1 125 ? -8.692 -17.715 15.522 1.00 37.75 125 LYS A O 1
ATOM 1007 N N . ASN A 1 126 ? -7.287 -18.054 13.797 1.00 33.38 126 ASN A N 1
ATOM 1008 C CA . ASN A 1 126 ? -7.794 -19.216 13.039 1.00 33.38 126 ASN A CA 1
ATOM 1009 C C . ASN A 1 126 ? -7.519 -18.946 11.551 1.00 33.38 126 ASN A C 1
ATOM 1011 O O . ASN A 1 126 ? -7.506 -17.794 11.129 1.00 33.38 126 ASN A O 1
ATOM 1015 N N . GLY A 1 127 ? -7.150 -19.982 10.794 1.00 38.38 127 GLY A N 1
ATOM 1016 C CA . GLY A 1 127 ? -6.472 -19.804 9.503 1.00 38.38 127 GLY A CA 1
ATOM 1017 C C . GLY A 1 127 ? -7.292 -19.096 8.415 1.00 38.38 127 GLY A C 1
ATOM 1018 O O . GLY A 1 127 ? -8.517 -19.092 8.470 1.00 38.38 127 GLY A O 1
ATOM 1019 N N . ILE A 1 128 ? -6.557 -18.633 7.390 1.00 29.92 128 ILE A N 1
ATOM 1020 C CA . ILE A 1 128 ? -6.976 -18.048 6.094 1.00 29.92 128 ILE A CA 1
ATOM 1021 C C . ILE A 1 128 ? -6.871 -16.504 6.011 1.00 29.92 128 ILE A C 1
ATOM 1023 O O . ILE A 1 128 ? -7.576 -15.757 6.690 1.00 29.92 128 ILE A O 1
ATOM 1027 N N . HIS A 1 129 ? -5.970 -16.077 5.111 1.00 38.94 129 HIS A N 1
ATOM 1028 C CA . HIS A 1 129 ? -5.706 -14.724 4.583 1.00 38.94 129 HIS A CA 1
ATOM 1029 C C . HIS A 1 129 ? -6.205 -14.707 3.108 1.00 38.94 129 HIS A C 1
ATOM 1031 O O . HIS A 1 129 ? -6.049 -15.760 2.496 1.00 38.94 129 HIS A O 1
ATOM 1037 N N . ARG A 1 130 ? -6.851 -13.695 2.485 1.00 41.03 130 ARG A N 1
ATOM 1038 C CA . ARG A 1 130 ? -7.066 -12.238 2.739 1.00 41.03 130 ARG A CA 1
ATOM 1039 C C . ARG A 1 130 ? -5.914 -11.314 2.259 1.00 41.03 130 ARG A C 1
ATOM 1041 O O . ARG A 1 130 ? -4.766 -11.645 2.539 1.00 41.03 130 ARG A O 1
ATOM 1048 N N . PRO A 1 131 ? -6.190 -10.046 1.855 1.00 35.75 131 PRO A N 1
ATOM 1049 C CA . PRO A 1 131 ? -6.977 -9.620 0.688 1.00 35.75 131 PRO A CA 1
ATOM 1050 C C . PRO A 1 131 ? -6.088 -8.915 -0.376 1.00 35.75 131 PRO A C 1
ATOM 1052 O O . PRO A 1 131 ? -5.486 -7.877 -0.104 1.00 35.75 131 PRO A O 1
ATOM 1055 N N . SER A 1 132 ? -5.986 -9.462 -1.595 1.00 44.91 132 SER A N 1
ATOM 1056 C CA . SER A 1 132 ? -5.071 -9.034 -2.690 1.00 44.91 132 SER A CA 1
ATOM 1057 C C . SER A 1 132 ? -3.639 -8.762 -2.239 1.00 44.91 132 SER A C 1
ATOM 1059 O O . SER A 1 132 ? -2.954 -7.865 -2.733 1.00 44.91 132 SER A O 1
ATOM 1061 N N . LEU A 1 133 ? -3.168 -9.582 -1.305 1.00 52.53 133 LEU A N 1
ATOM 1062 C CA . LEU A 1 133 ? -1.747 -9.762 -1.109 1.00 52.53 133 LEU A CA 1
ATOM 1063 C C . LEU A 1 133 ? -1.252 -10.751 -2.157 1.00 52.53 133 LEU A C 1
ATOM 1065 O O . LEU A 1 133 ? -1.699 -11.895 -2.212 1.00 52.53 133 LEU A O 1
ATOM 1069 N N . THR A 1 134 ? -0.294 -10.313 -2.965 1.00 54.78 134 THR A N 1
ATOM 1070 C CA . THR A 1 134 ? 0.592 -11.226 -3.680 1.00 54.78 134 THR A CA 1
ATOM 1071 C C . THR A 1 134 ? 1.855 -11.374 -2.851 1.00 54.78 134 THR A C 1
ATOM 1073 O O . THR A 1 134 ? 2.696 -10.475 -2.807 1.00 54.78 134 THR A O 1
ATOM 1076 N N . GLY A 1 135 ? 1.941 -12.495 -2.141 1.00 63.56 135 GLY A N 1
ATOM 1077 C CA . GLY A 1 135 ? 2.955 -12.772 -1.136 1.00 63.56 135 GLY A CA 1
ATOM 1078 C C . GLY A 1 135 ? 2.516 -12.366 0.273 1.00 63.56 135 GLY A C 1
ATOM 1079 O O . GLY A 1 135 ? 1.390 -12.630 0.684 1.00 63.56 135 GLY A O 1
ATOM 1080 N N . GLY A 1 136 ? 3.421 -11.759 1.038 1.00 74.25 136 GLY A N 1
ATOM 1081 C CA . GLY A 1 136 ? 3.258 -11.490 2.468 1.00 74.25 136 GLY A CA 1
ATOM 1082 C C . GLY A 1 136 ? 3.886 -12.577 3.344 1.00 74.25 136 GLY A C 1
ATOM 1083 O O . GLY A 1 136 ? 4.754 -13.327 2.896 1.00 74.25 136 GLY A O 1
ATOM 1084 N N . CYS A 1 137 ? 3.461 -12.646 4.607 1.00 68.19 137 CYS A N 1
ATOM 1085 C CA . CYS A 1 137 ? 3.879 -13.668 5.568 1.00 68.19 137 CYS A CA 1
ATOM 1086 C C . CYS A 1 137 ? 2.659 -14.382 6.155 1.00 68.19 137 CYS A C 1
ATOM 1088 O O . CYS A 1 137 ? 1.651 -13.735 6.441 1.00 68.19 137 CYS A O 1
ATOM 1090 N N . ASP A 1 138 ? 2.773 -15.686 6.409 1.00 72.31 138 ASP A N 1
ATOM 1091 C CA . ASP A 1 138 ? 1.829 -16.383 7.284 1.00 72.31 138 ASP A CA 1
ATOM 1092 C C . ASP A 1 138 ? 2.053 -16.021 8.768 1.00 72.31 138 ASP A C 1
ATOM 1094 O O . ASP A 1 138 ? 3.020 -15.355 9.151 1.00 72.31 138 ASP A O 1
ATOM 1098 N N . LYS A 1 139 ? 1.163 -16.521 9.630 1.00 61.59 139 LYS A N 1
ATOM 1099 C CA . LYS A 1 139 ? 1.236 -16.399 11.098 1.00 61.59 139 LYS A CA 1
ATOM 1100 C C . LYS A 1 139 ? 2.535 -16.923 11.741 1.00 61.59 139 LYS A C 1
ATOM 1102 O O . LYS A 1 139 ? 2.795 -16.604 12.895 1.00 61.59 139 LYS A O 1
ATOM 1107 N N . ASN A 1 140 ? 3.301 -17.763 11.043 1.00 66.69 140 ASN A N 1
ATOM 1108 C CA . ASN A 1 140 ? 4.568 -18.329 11.507 1.00 66.69 140 ASN A CA 1
ATOM 1109 C C . ASN A 1 140 ? 5.774 -17.521 10.978 1.00 66.69 140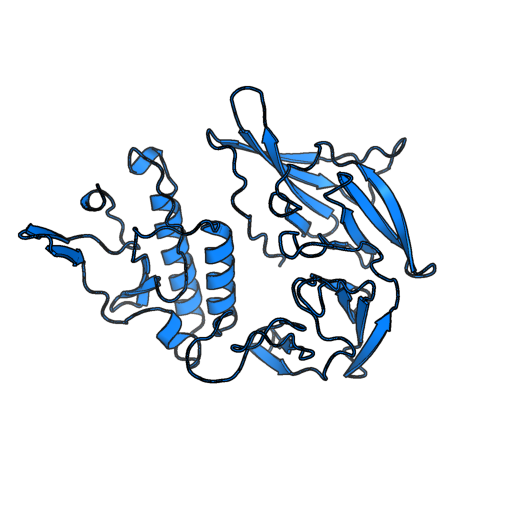 ASN A C 1
ATOM 1111 O O . ASN A 1 140 ? 6.915 -17.847 11.294 1.00 66.69 140 ASN A O 1
ATOM 1115 N N . GLY A 1 141 ? 5.535 -16.486 10.162 1.00 66.12 141 GLY A N 1
ATOM 1116 C CA . GLY A 1 141 ? 6.562 -15.693 9.489 1.00 66.12 141 GLY A CA 1
ATOM 1117 C C . GLY A 1 141 ? 7.026 -16.259 8.1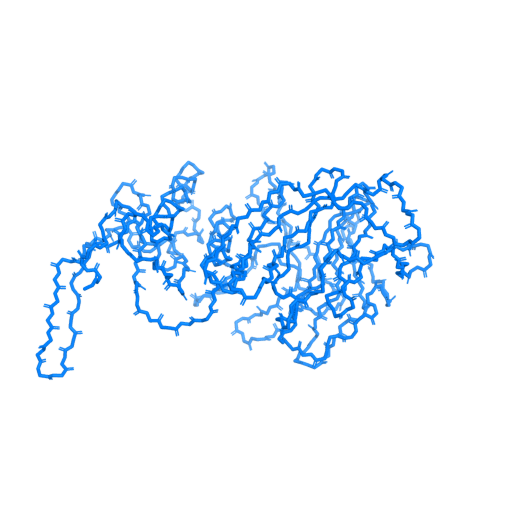41 1.00 66.12 141 GLY A C 1
ATOM 1118 O O . GLY A 1 141 ? 7.892 -15.648 7.512 1.00 66.12 141 GLY A O 1
ATOM 1119 N N . ASN A 1 142 ? 6.459 -17.373 7.661 1.00 76.19 142 ASN A N 1
ATOM 1120 C CA . ASN A 1 142 ? 6.822 -17.954 6.367 1.00 76.19 142 ASN A CA 1
ATOM 1121 C C . ASN A 1 142 ? 6.398 -17.011 5.243 1.00 76.19 142 ASN A C 1
ATOM 1123 O O . ASN A 1 142 ? 5.237 -16.607 5.176 1.00 76.19 142 ASN A O 1
ATOM 1127 N N . ILE A 1 143 ? 7.324 -16.671 4.349 1.00 81.25 143 ILE A N 1
ATOM 1128 C CA . ILE A 1 143 ? 7.058 -15.748 3.244 1.00 81.25 143 ILE A CA 1
ATOM 1129 C C . ILE A 1 143 ? 6.335 -16.498 2.118 1.00 81.25 143 ILE A C 1
ATOM 1131 O O . ILE A 1 143 ? 6.784 -17.556 1.674 1.00 81.25 143 ILE A O 1
ATOM 1135 N N . LEU A 1 144 ? 5.205 -15.953 1.670 1.00 83.12 144 LEU A N 1
ATOM 1136 C CA . LEU A 1 144 ? 4.237 -16.651 0.823 1.00 83.12 144 LEU A CA 1
ATOM 1137 C C . LEU A 1 144 ? 4.455 -16.419 -0.678 1.00 83.12 144 LEU A C 1
ATOM 1139 O O . LEU A 1 144 ? 5.032 -15.411 -1.093 1.00 83.12 144 LEU A O 1
ATOM 1143 N N . LYS A 1 145 ? 3.959 -17.369 -1.483 1.00 89.56 145 LYS A N 1
ATOM 1144 C CA . LYS A 1 145 ? 3.835 -17.300 -2.955 1.00 89.56 145 LYS A CA 1
ATOM 1145 C C . LYS A 1 145 ? 2.410 -17.015 -3.435 1.00 89.56 145 LYS A C 1
ATOM 1147 O O . LYS A 1 145 ? 2.227 -16.654 -4.595 1.00 89.56 145 LYS A O 1
ATOM 1152 N N . SER A 1 146 ? 1.433 -17.174 -2.545 1.00 84.25 146 SER A N 1
ATOM 1153 C CA . SER A 1 146 ? 0.013 -17.020 -2.834 1.00 84.25 146 SER A CA 1
ATOM 1154 C C . SER A 1 146 ? -0.312 -15.622 -3.333 1.00 84.25 146 SER A C 1
ATOM 1156 O O . SER A 1 146 ? 0.266 -14.636 -2.869 1.00 84.25 146 SER A O 1
ATOM 1158 N N . ALA A 1 147 ? -1.279 -15.546 -4.235 1.00 82.56 147 ALA A N 1
ATOM 1159 C CA . ALA A 1 147 ? -1.813 -14.304 -4.750 1.00 82.56 147 ALA A CA 1
ATOM 1160 C C . ALA A 1 147 ? -3.341 -14.351 -4.742 1.00 82.56 147 ALA A C 1
ATOM 1162 O O . ALA A 1 147 ? -3.944 -15.371 -5.062 1.00 82.56 147 ALA A O 1
ATOM 1163 N N . GLU A 1 148 ? -3.970 -13.236 -4.391 1.00 74.44 148 GLU A N 1
ATOM 1164 C CA . GLU A 1 148 ? -5.420 -13.059 -4.475 1.00 74.44 148 GLU A CA 1
ATOM 1165 C C . GLU A 1 148 ? -5.740 -11.811 -5.309 1.00 74.44 148 GLU A C 1
ATOM 1167 O O . GLU A 1 148 ? -4.933 -10.883 -5.392 1.00 74.44 148 GLU A O 1
ATOM 1172 N N . LEU A 1 149 ? -6.933 -11.762 -5.895 1.00 71.38 149 LEU A N 1
ATOM 1173 C CA . LEU A 1 149 ? -7.461 -10.597 -6.602 1.00 71.38 149 LEU A CA 1
ATOM 1174 C C . LEU A 1 149 ? -8.841 -10.236 -6.050 1.00 71.38 149 LEU A C 1
ATOM 1176 O O . LEU A 1 149 ? -9.663 -11.122 -5.808 1.00 71.38 149 LEU A O 1
ATOM 1180 N N . TYR A 1 150 ? -9.097 -8.939 -5.861 1.00 64.25 150 TYR A N 1
ATOM 1181 C CA . TYR A 1 150 ? -10.442 -8.458 -5.562 1.00 64.25 150 TYR A CA 1
ATOM 1182 C C . TYR A 1 150 ? -11.199 -8.224 -6.856 1.00 64.25 150 TYR A C 1
ATOM 1184 O O . TYR A 1 150 ? -10.759 -7.440 -7.698 1.00 64.25 150 TYR A O 1
ATOM 1192 N N . ASP A 1 151 ? -12.365 -8.838 -6.977 1.00 62.62 151 ASP A N 1
ATOM 1193 C CA . ASP A 1 151 ? -13.355 -8.436 -7.958 1.00 62.62 151 ASP A CA 1
ATOM 1194 C C . ASP A 1 151 ? -14.372 -7.516 -7.275 1.00 62.62 151 ASP A C 1
ATOM 1196 O O . ASP A 1 151 ? -15.249 -7.955 -6.528 1.00 62.62 151 ASP A O 1
ATOM 1200 N N . SER A 1 152 ? -14.255 -6.215 -7.544 1.00 52.03 152 SER A N 1
ATOM 1201 C CA . SER A 1 152 ? -15.165 -5.192 -7.024 1.00 52.03 152 SER A CA 1
ATOM 1202 C C . SER A 1 152 ? -16.576 -5.269 -7.618 1.00 52.03 152 SER A C 1
ATOM 1204 O O . SER A 1 152 ? -17.500 -4.720 -7.021 1.00 52.03 152 SER A O 1
ATOM 1206 N N . SER A 1 153 ? -16.768 -5.956 -8.752 1.00 50.06 153 SER A N 1
ATOM 1207 C CA . SER A 1 153 ? -18.083 -6.131 -9.382 1.00 50.06 153 SER A CA 1
ATOM 1208 C C . SER A 1 153 ? -18.910 -7.232 -8.711 1.00 50.06 153 SER A C 1
ATOM 1210 O O . SER A 1 153 ? -20.124 -7.087 -8.567 1.00 50.06 153 SER A O 1
ATOM 1212 N N . THR A 1 154 ? -18.260 -8.301 -8.238 1.00 60.00 154 THR A N 1
ATOM 1213 C CA . THR A 1 154 ? -18.905 -9.377 -7.463 1.00 60.00 154 THR A CA 1
ATOM 1214 C C . THR A 1 154 ? -18.742 -9.219 -5.949 1.00 60.00 154 THR A C 1
ATOM 1216 O O . THR A 1 154 ? -19.427 -9.909 -5.190 1.00 60.00 154 THR A O 1
ATOM 1219 N N . GLY A 1 155 ? -17.857 -8.322 -5.499 1.00 53.41 155 GLY A N 1
ATOM 1220 C CA . GLY A 1 155 ? -17.498 -8.128 -4.091 1.00 53.41 155 GLY A CA 1
ATOM 1221 C C . GLY A 1 155 ? -16.701 -9.297 -3.502 1.00 53.41 155 GLY A C 1
ATOM 1222 O O . GLY A 1 155 ? -16.739 -9.519 -2.291 1.00 53.41 155 GLY A O 1
ATOM 1223 N N . ARG A 1 156 ? -16.042 -10.103 -4.345 1.00 60.66 156 ARG A N 1
ATOM 1224 C CA . ARG A 1 156 ? -15.436 -11.387 -3.959 1.00 60.66 156 ARG A CA 1
ATOM 1225 C C . ARG A 1 156 ? -13.933 -11.428 -4.191 1.00 60.66 156 ARG A C 1
ATOM 1227 O O . ARG A 1 156 ? -13.357 -10.661 -4.955 1.00 60.66 156 ARG A O 1
ATOM 1234 N N . TRP A 1 157 ? -13.320 -12.383 -3.504 1.00 63.12 157 TRP A N 1
ATOM 1235 C CA . TRP A 1 157 ? -11.905 -12.708 -3.590 1.00 63.12 157 TRP A CA 1
ATOM 1236 C C . TRP A 1 157 ? -11.698 -13.911 -4.505 1.00 63.12 157 TRP A C 1
ATOM 1238 O O . TRP A 1 157 ? -12.225 -14.987 -4.222 1.00 63.12 157 TRP A O 1
ATOM 1248 N N . GLU A 1 158 ? -10.924 -13.735 -5.574 1.00 72.69 158 GLU A N 1
ATOM 1249 C CA . GLU A 1 158 ? -10.411 -14.833 -6.394 1.00 72.69 158 GLU A CA 1
ATOM 1250 C C . GLU A 1 158 ? -9.006 -15.207 -5.902 1.00 72.69 158 GLU A C 1
ATOM 1252 O O . GLU A 1 158 ? -8.134 -14.345 -5.795 1.00 72.69 158 GLU A O 1
ATOM 1257 N N . ILE A 1 159 ? -8.775 -16.490 -5.612 1.00 81.44 159 ILE A N 1
ATOM 1258 C CA . ILE A 1 159 ? -7.427 -17.011 -5.359 1.00 81.44 159 ILE A CA 1
ATOM 1259 C C . ILE A 1 159 ? -6.775 -17.262 -6.718 1.00 81.44 159 ILE A C 1
ATOM 1261 O O . ILE A 1 159 ? -7.292 -18.035 -7.525 1.00 81.44 159 ILE A O 1
ATOM 1265 N N . LEU A 1 160 ? -5.645 -16.608 -6.967 1.00 84.62 160 LEU A N 1
ATOM 1266 C CA . LEU A 1 160 ? -4.838 -16.819 -8.161 1.00 84.62 160 LEU A CA 1
ATOM 1267 C C . LEU A 1 160 ? -3.863 -17.990 -7.931 1.00 84.62 160 LEU A C 1
ATOM 1269 O O . LEU A 1 160 ? -3.541 -18.309 -6.783 1.00 84.62 160 LEU A O 1
ATOM 1273 N N . PRO A 1 161 ? -3.340 -18.619 -8.998 1.00 90.81 161 PRO A N 1
ATOM 1274 C CA . PRO A 1 161 ? -2.208 -19.536 -8.887 1.00 90.81 161 PRO A CA 1
ATOM 1275 C C . PRO A 1 161 ? -1.013 -18.901 -8.165 1.00 90.81 161 PRO A C 1
ATOM 1277 O O . PRO A 1 161 ? -0.828 -17.683 -8.209 1.00 90.81 161 PRO A O 1
ATOM 1280 N N . ASP A 1 162 ? -0.179 -19.729 -7.536 1.00 93.06 162 ASP A N 1
ATOM 1281 C CA . ASP A 1 162 ? 1.038 -19.269 -6.862 1.00 93.06 162 ASP A CA 1
ATOM 1282 C C . ASP A 1 162 ? 2.009 -18.575 -7.832 1.00 93.06 162 ASP A C 1
ATOM 1284 O O . ASP A 1 162 ? 2.237 -19.027 -8.958 1.00 93.06 162 ASP A O 1
ATOM 1288 N N . MET A 1 163 ? 2.644 -17.507 -7.347 1.00 93.56 163 MET A N 1
ATOM 1289 C CA . MET A 1 163 ? 3.818 -16.902 -7.976 1.00 93.56 163 MET A CA 1
ATOM 1290 C C . MET A 1 163 ? 5.008 -17.874 -7.976 1.00 93.56 163 MET A C 1
ATOM 1292 O O . MET A 1 163 ? 5.122 -18.769 -7.136 1.00 93.56 163 MET A O 1
ATOM 1296 N N . HIS A 1 164 ? 5.987 -17.638 -8.845 1.00 93.38 164 HIS A N 1
ATOM 1297 C CA . HIS A 1 164 ? 7.247 -18.383 -8.852 1.00 93.38 164 HIS A CA 1
ATOM 1298 C C . HIS A 1 164 ? 8.052 -18.127 -7.574 1.00 93.38 164 HIS A C 1
ATOM 1300 O O . HIS A 1 164 ? 8.615 -19.062 -6.992 1.00 93.38 164 HIS A O 1
ATOM 1306 N N . SER A 1 165 ? 8.102 -16.869 -7.128 1.00 91.44 165 SER A N 1
ATOM 1307 C CA . SER A 1 165 ? 8.964 -16.404 -6.038 1.00 91.44 165 SER A CA 1
ATOM 1308 C C . SER A 1 165 ? 8.128 -15.985 -4.833 1.00 91.44 165 SER A C 1
ATOM 1310 O O . SER A 1 165 ? 7.209 -15.175 -4.959 1.00 91.44 165 SER A O 1
ATOM 1312 N N . SER A 1 166 ? 8.469 -16.498 -3.650 1.00 90.06 166 SER A N 1
ATOM 1313 C CA . SER A 1 166 ? 7.876 -16.019 -2.402 1.00 90.06 166 SER A CA 1
ATOM 1314 C C . SER A 1 166 ? 8.385 -14.612 -2.102 1.00 90.06 166 SER A C 1
ATOM 1316 O O . SER A 1 166 ? 9.571 -14.336 -2.270 1.00 90.06 166 SER A O 1
ATOM 1318 N N . ARG A 1 167 ? 7.506 -13.697 -1.684 1.00 88.31 167 ARG A N 1
ATOM 1319 C CA . ARG A 1 167 ? 7.892 -12.294 -1.469 1.00 88.31 167 ARG A CA 1
ATOM 1320 C C . ARG A 1 167 ? 7.084 -11.611 -0.376 1.00 88.31 167 ARG A C 1
ATOM 1322 O O . ARG A 1 167 ? 5.887 -11.820 -0.259 1.00 88.31 167 ARG A O 1
ATOM 1329 N N . ARG A 1 168 ? 7.730 -10.740 0.395 1.00 81.56 168 ARG A N 1
ATOM 1330 C CA . ARG A 1 168 ? 7.099 -9.718 1.254 1.00 81.56 168 ARG A CA 1
ATOM 1331 C C . ARG A 1 168 ? 7.702 -8.349 0.944 1.00 81.56 168 ARG A C 1
ATOM 1333 O O . ARG A 1 168 ? 8.774 -8.302 0.353 1.00 81.56 168 ARG A O 1
ATOM 1340 N N . LEU A 1 169 ? 7.072 -7.252 1.373 1.00 76.81 169 LEU A N 1
ATOM 1341 C CA . LEU A 1 169 ? 7.547 -5.880 1.094 1.00 76.81 169 LEU A CA 1
ATOM 1342 C C . LEU A 1 169 ? 7.739 -5.593 -0.415 1.00 76.81 169 LEU A C 1
ATOM 1344 O O . LEU A 1 169 ? 8.585 -4.796 -0.811 1.00 76.81 169 LEU A O 1
ATOM 1348 N N . CYS A 1 170 ? 6.972 -6.273 -1.267 1.00 84.69 170 CYS A N 1
ATOM 1349 C CA . CYS A 1 170 ? 6.896 -6.014 -2.700 1.00 84.69 170 CYS A CA 1
ATOM 1350 C C . CYS A 1 170 ? 5.838 -4.948 -3.003 1.00 84.69 170 CYS A C 1
ATOM 1352 O O . CYS A 1 170 ? 4.970 -4.669 -2.173 1.00 84.69 170 CYS A O 1
ATOM 1354 N N . SER A 1 171 ? 5.879 -4.406 -4.217 1.00 86.25 171 SER A N 1
ATOM 1355 C CA . SER A 1 171 ? 4.874 -3.455 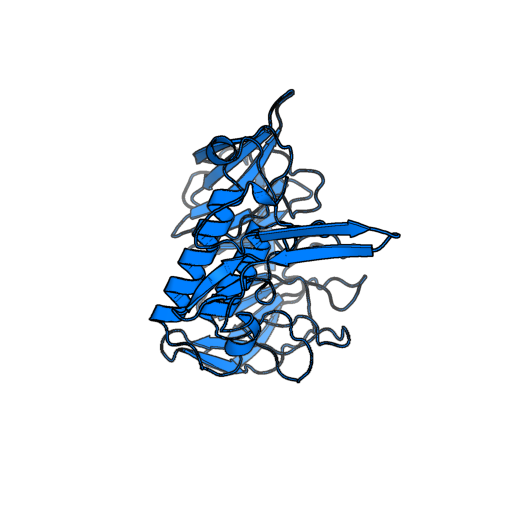-4.695 1.00 86.25 171 SER A CA 1
ATOM 1356 C C . SER A 1 171 ? 4.176 -3.977 -5.934 1.00 86.25 171 SER A C 1
ATOM 1358 O O . SER A 1 171 ? 4.808 -4.588 -6.798 1.00 86.25 171 SER A O 1
ATOM 1360 N N . CYS A 1 172 ? 2.875 -3.706 -6.011 1.00 84.81 172 CYS A N 1
ATOM 1361 C CA . CYS A 1 172 ? 1.992 -4.252 -7.030 1.00 84.81 172 CYS A CA 1
ATOM 1362 C C . CYS A 1 172 ? 1.249 -3.140 -7.774 1.00 84.81 172 CYS A C 1
ATOM 1364 O O . CYS A 1 172 ? 0.946 -2.096 -7.190 1.00 84.81 172 CYS A O 1
ATOM 1366 N N . PHE A 1 173 ? 0.967 -3.355 -9.056 1.00 84.62 173 PHE A N 1
ATOM 1367 C CA . PHE A 1 173 ? 0.308 -2.385 -9.933 1.00 84.62 173 PHE A CA 1
ATOM 1368 C C . PHE A 1 173 ? -0.311 -3.077 -11.153 1.00 84.62 173 PHE A C 1
ATOM 1370 O O . PHE A 1 173 ? 0.081 -4.182 -11.519 1.00 84.62 173 PHE A O 1
ATOM 1377 N N . PHE A 1 174 ? -1.259 -2.405 -11.804 1.00 82.25 174 PHE A N 1
ATOM 1378 C CA . PHE A 1 174 ? -1.781 -2.812 -13.108 1.00 82.25 174 PHE A CA 1
ATOM 1379 C C . PHE A 1 174 ? -1.127 -1.998 -14.227 1.00 82.25 174 PHE A C 1
ATOM 1381 O O . PHE A 1 174 ? -0.906 -0.797 -14.079 1.00 82.25 174 PHE A O 1
ATOM 1388 N N . MET A 1 175 ? -0.811 -2.671 -15.331 1.00 86.88 175 MET A N 1
ATOM 1389 C CA . MET A 1 175 ? -0.209 -2.108 -16.544 1.00 86.88 175 MET A CA 1
ATOM 1390 C C . MET A 1 175 ? -0.465 -3.086 -17.699 1.00 86.88 175 MET A C 1
ATOM 1392 O O . MET A 1 175 ? -0.506 -4.288 -17.464 1.00 86.88 175 MET A O 1
ATOM 1396 N N . ASP A 1 176 ? -0.666 -2.626 -18.932 1.00 86.88 176 ASP A N 1
ATOM 1397 C CA . ASP A 1 176 ? -0.881 -3.478 -20.120 1.00 86.88 176 ASP A CA 1
ATOM 1398 C C . ASP A 1 176 ? -2.020 -4.514 -19.951 1.00 86.88 176 ASP A C 1
ATOM 1400 O O . ASP A 1 176 ? -1.982 -5.607 -20.521 1.00 86.88 176 ASP A O 1
ATOM 1404 N N . LYS A 1 177 ? -3.037 -4.194 -19.132 1.00 83.44 177 LYS A N 1
ATOM 1405 C CA . LYS A 1 177 ? -4.121 -5.107 -18.687 1.00 83.44 177 LYS A CA 1
ATOM 1406 C C . LYS A 1 177 ? -3.653 -6.360 -17.924 1.00 83.44 177 LYS A C 1
ATOM 1408 O O . LYS A 1 177 ? -4.431 -7.297 -17.742 1.00 83.44 177 LYS A O 1
ATOM 1413 N N . LYS A 1 178 ? -2.411 -6.371 -17.446 1.00 87.19 178 LYS A N 1
ATOM 1414 C CA . LYS A 1 178 ? -1.824 -7.406 -16.592 1.00 87.19 178 LYS A CA 1
ATOM 1415 C C . LYS A 1 178 ? -1.598 -6.871 -15.185 1.00 87.19 178 LYS A C 1
ATOM 1417 O O . LYS A 1 178 ? -1.423 -5.669 -14.973 1.00 87.19 178 LYS A O 1
ATOM 1422 N N . PHE A 1 179 ? -1.599 -7.779 -14.219 1.00 86.94 179 PHE A N 1
ATOM 1423 C CA . PHE A 1 179 ? -1.214 -7.464 -12.849 1.00 86.94 179 PHE A CA 1
ATOM 1424 C C . PHE A 1 179 ? 0.283 -7.722 -12.679 1.00 86.94 179 PHE A C 1
ATOM 1426 O O . PHE A 1 179 ? 0.765 -8.787 -13.047 1.00 86.94 179 PHE A O 1
ATOM 1433 N N . TYR A 1 180 ? 1.020 -6.774 -12.117 1.00 90.56 180 TYR A N 1
ATOM 1434 C CA . TYR A 1 180 ? 2.455 -6.887 -11.878 1.00 90.56 180 TYR A CA 1
ATOM 1435 C C . TYR A 1 180 ? 2.757 -6.822 -10.388 1.00 90.56 180 TYR A C 1
ATOM 1437 O O . TYR A 1 180 ? 2.159 -6.033 -9.654 1.00 90.56 180 TYR A O 1
ATOM 1445 N N . VAL A 1 181 ? 3.768 -7.579 -9.970 1.00 91.38 181 VAL A N 1
ATOM 1446 C CA . VAL A 1 181 ? 4.409 -7.459 -8.661 1.00 91.38 181 VAL A CA 1
ATOM 1447 C C . VAL A 1 181 ? 5.921 -7.401 -8.833 1.00 91.38 181 VAL A C 1
ATOM 1449 O O . VAL A 1 181 ? 6.505 -8.208 -9.555 1.00 91.38 181 VAL A O 1
ATOM 1452 N N . ILE A 1 182 ? 6.578 -6.439 -8.183 1.00 91.25 182 ILE A N 1
ATOM 1453 C CA . ILE A 1 182 ? 8.029 -6.247 -8.295 1.00 91.25 182 ILE A CA 1
ATOM 1454 C C . ILE A 1 182 ? 8.709 -6.139 -6.936 1.00 91.25 182 ILE A C 1
ATOM 1456 O O . ILE A 1 182 ? 8.120 -5.683 -5.950 1.00 91.25 182 ILE A O 1
ATOM 1460 N N . GLY A 1 183 ? 9.983 -6.531 -6.912 1.00 87.62 183 GLY A N 1
ATOM 1461 C CA . GLY A 1 183 ? 10.828 -6.440 -5.730 1.00 87.62 183 GLY A CA 1
ATOM 1462 C C . GLY A 1 183 ? 10.287 -7.248 -4.550 1.00 87.62 183 GLY A C 1
ATOM 1463 O O . GLY A 1 183 ? 9.653 -8.297 -4.717 1.00 87.62 183 GLY A O 1
ATOM 1464 N N . GLY A 1 184 ? 10.531 -6.728 -3.350 1.00 85.19 184 GLY A N 1
ATOM 1465 C CA . GLY A 1 184 ? 10.296 -7.435 -2.098 1.00 85.19 184 GLY A CA 1
ATOM 1466 C C . GLY A 1 184 ? 11.428 -8.397 -1.745 1.00 85.19 184 GLY A C 1
ATOM 1467 O O . GLY A 1 184 ? 12.466 -8.433 -2.400 1.00 85.19 184 GLY A O 1
ATOM 1468 N N . MET A 1 185 ? 11.231 -9.162 -0.676 1.00 83.88 185 MET A N 1
ATOM 1469 C CA . MET A 1 185 ? 12.258 -9.995 -0.052 1.00 83.88 185 MET A CA 1
ATOM 1470 C C . MET A 1 185 ? 11.782 -11.438 0.118 1.00 83.88 185 MET A C 1
ATOM 1472 O O . MET A 1 185 ? 10.639 -11.661 0.525 1.00 83.88 185 MET A O 1
ATOM 1476 N N . THR A 1 186 ? 12.677 -12.399 -0.123 1.00 86.44 186 THR A N 1
ATOM 1477 C CA . THR A 1 186 ? 12.500 -13.831 0.192 1.00 86.44 186 THR A CA 1
ATOM 1478 C C . THR A 1 186 ? 12.916 -14.180 1.620 1.00 86.44 186 THR A C 1
ATOM 1480 O O . THR A 1 186 ? 12.596 -15.269 2.090 1.00 86.44 186 THR A O 1
ATOM 1483 N N . SER A 1 187 ? 13.621 -13.285 2.323 1.00 80.50 187 SER A N 1
ATOM 1484 C CA . SER A 1 187 ? 14.045 -13.478 3.718 1.00 80.50 187 SER A CA 1
ATOM 1485 C C . SER A 1 187 ? 14.172 -12.138 4.477 1.00 80.50 187 SER A C 1
ATOM 1487 O O . SER A 1 187 ? 13.467 -11.164 4.191 1.00 80.50 187 SER A O 1
ATOM 1489 N N . SER A 1 188 ? 15.011 -12.081 5.514 1.00 72.38 188 SER A N 1
ATOM 1490 C CA . SER A 1 188 ? 15.462 -10.853 6.187 1.00 72.38 188 SER A CA 1
ATOM 1491 C C . SER A 1 188 ? 16.604 -10.134 5.460 1.00 72.38 188 SER A C 1
ATOM 1493 O O . SER A 1 188 ? 16.792 -8.940 5.690 1.00 72.38 188 SER A O 1
ATOM 1495 N N . THR A 1 189 ? 17.351 -10.841 4.610 1.00 75.00 189 THR A N 1
ATOM 1496 C CA . THR A 1 189 ? 18.561 -10.353 3.923 1.00 75.00 189 THR A CA 1
ATOM 1497 C C . THR A 1 189 ? 18.438 -10.371 2.406 1.00 75.00 189 THR A C 1
ATOM 1499 O O . THR A 1 189 ? 19.093 -9.582 1.732 1.00 75.00 189 THR A O 1
ATOM 1502 N N . ASP A 1 190 ? 17.590 -11.246 1.868 1.00 82.88 190 ASP A N 1
ATOM 1503 C CA . ASP A 1 190 ? 17.591 -11.573 0.446 1.00 82.88 190 ASP A CA 1
ATOM 1504 C C . ASP A 1 190 ? 16.465 -10.819 -0.261 1.00 82.88 190 ASP A C 1
ATOM 1506 O O . ASP A 1 190 ? 15.277 -11.107 -0.072 1.00 82.88 190 ASP A O 1
ATOM 1510 N N . SER A 1 191 ? 16.854 -9.835 -1.069 1.00 85.94 191 SER A N 1
ATOM 1511 C CA . SER A 1 191 ? 15.948 -9.047 -1.905 1.00 85.94 191 SER A CA 1
ATOM 1512 C C . SER A 1 191 ? 15.818 -9.627 -3.307 1.00 85.94 191 SER A C 1
ATOM 1514 O O . SER A 1 191 ? 16.802 -10.004 -3.943 1.00 85.94 191 SER A O 1
ATOM 1516 N N . LEU A 1 192 ? 14.590 -9.646 -3.817 1.00 89.62 192 LEU A N 1
ATOM 1517 C CA . LEU A 1 192 ? 14.289 -10.045 -5.183 1.00 89.62 192 LEU A CA 1
ATOM 1518 C C . LEU A 1 192 ? 14.569 -8.897 -6.147 1.00 89.62 192 LEU A C 1
ATOM 1520 O O . LEU A 1 192 ? 13.971 -7.829 -6.049 1.00 89.62 192 LEU A O 1
ATOM 1524 N N . THR A 1 193 ? 15.396 -9.164 -7.154 1.00 91.06 193 THR A N 1
ATOM 1525 C CA . THR A 1 193 ? 15.566 -8.268 -8.306 1.00 91.06 193 THR A CA 1
ATOM 1526 C C . THR A 1 193 ? 14.554 -8.531 -9.425 1.00 91.06 193 THR A C 1
ATOM 1528 O O . THR A 1 193 ? 14.516 -7.799 -10.412 1.00 91.06 193 THR A O 1
ATOM 1531 N N . CYS A 1 194 ? 13.734 -9.580 -9.300 1.00 92.81 194 CYS A N 1
ATOM 1532 C CA . CYS A 1 194 ? 12.741 -9.967 -10.298 1.00 92.81 194 CYS A CA 1
ATOM 1533 C C . CYS A 1 194 ? 11.354 -9.361 -10.035 1.00 92.81 194 CYS A C 1
ATOM 1535 O O . CYS A 1 194 ? 10.898 -9.214 -8.892 1.00 92.81 194 CYS A O 1
ATOM 1537 N N . GLY A 1 195 ? 10.662 -9.078 -11.132 1.00 94.12 195 GLY A N 1
ATOM 1538 C CA . GLY A 1 195 ? 9.221 -8.890 -11.158 1.00 94.12 195 GLY A CA 1
ATOM 1539 C C . GLY A 1 195 ? 8.524 -10.153 -11.643 1.00 94.12 195 GLY A C 1
ATOM 1540 O O . GLY A 1 195 ? 9.151 -11.048 -12.212 1.00 94.12 195 GLY A O 1
ATOM 1541 N N . GLU A 1 196 ? 7.224 -10.227 -11.415 1.00 95.19 196 GLU A N 1
ATOM 1542 C CA . GLU A 1 196 ? 6.344 -11.227 -12.005 1.00 95.19 196 GLU A CA 1
ATOM 1543 C C . GLU A 1 196 ? 5.085 -10.529 -12.521 1.00 95.19 196 GLU A C 1
ATOM 1545 O O . GLU A 1 196 ? 4.546 -9.639 -11.862 1.00 95.19 196 GLU A O 1
ATOM 1550 N N . GLU A 1 197 ? 4.639 -10.915 -13.713 1.00 94.62 197 GLU A N 1
ATOM 1551 C CA . GLU A 1 197 ? 3.382 -10.457 -14.304 1.00 94.62 197 GLU A CA 1
ATOM 1552 C C . GLU A 1 197 ? 2.375 -11.603 -14.338 1.00 94.62 197 GLU A C 1
ATOM 1554 O O . GLU A 1 197 ? 2.745 -12.742 -14.614 1.00 94.62 197 GLU A O 1
ATOM 1559 N N . PHE A 1 198 ? 1.110 -11.303 -14.085 1.00 92.69 198 PHE A N 1
ATOM 1560 C CA . PHE A 1 198 ? -0.009 -12.224 -14.176 1.00 92.69 198 PHE A CA 1
ATOM 1561 C C . PHE A 1 198 ? -0.929 -11.793 -15.312 1.00 92.69 198 PHE A C 1
ATOM 1563 O O . PHE A 1 198 ? -1.435 -10.664 -15.334 1.00 92.69 198 PHE A O 1
ATOM 1570 N N . ASP A 1 199 ? -1.153 -12.701 -16.256 1.00 89.12 199 ASP A N 1
ATOM 1571 C CA . ASP A 1 199 ? -2.112 -12.502 -17.334 1.00 89.12 199 ASP A CA 1
ATOM 1572 C C . ASP A 1 199 ? -3.500 -12.972 -16.886 1.00 89.12 199 ASP A C 1
ATOM 1574 O O . ASP A 1 199 ? -3.722 -14.151 -16.604 1.00 89.12 199 ASP A O 1
ATOM 1578 N N . LEU A 1 200 ? -4.448 -12.033 -16.822 1.00 82.31 200 LEU A N 1
ATOM 1579 C CA . LEU A 1 200 ? -5.813 -12.292 -16.359 1.00 82.31 200 LEU A CA 1
ATOM 1580 C C . LEU A 1 200 ? -6.581 -13.281 -17.252 1.00 82.31 200 LEU A C 1
ATOM 1582 O O . LEU A 1 200 ? -7.522 -13.908 -16.768 1.00 82.31 200 LEU A O 1
ATOM 1586 N N . ASN A 1 201 ? -6.199 -13.427 -18.527 1.00 85.50 201 ASN A N 1
ATOM 1587 C CA . ASN A 1 201 ? -6.894 -14.282 -19.492 1.00 85.50 201 ASN A CA 1
ATOM 1588 C C . ASN A 1 201 ? -6.369 -15.718 -19.439 1.00 85.50 201 ASN A C 1
ATOM 1590 O O . ASN A 1 201 ? -7.155 -16.661 -19.417 1.00 85.50 201 ASN A O 1
ATOM 1594 N N . THR A 1 202 ? -5.043 -15.893 -19.417 1.00 92.62 202 THR A N 1
ATOM 1595 C CA . THR A 1 202 ? -4.430 -17.233 -19.338 1.00 92.62 202 THR A CA 1
ATOM 1596 C C . THR A 1 202 ? -4.368 -17.767 -17.909 1.00 92.62 202 THR A C 1
ATOM 1598 O O . THR A 1 202 ? -4.152 -18.963 -17.721 1.00 92.62 202 THR A O 1
ATOM 1601 N N . LYS A 1 203 ? -4.557 -16.890 -16.911 1.00 89.00 203 LYS A N 1
ATOM 1602 C CA . LYS A 1 203 ? -4.398 -17.159 -15.476 1.00 89.00 203 LYS A CA 1
ATOM 1603 C C . LYS A 1 203 ? -3.007 -17.716 -15.144 1.00 89.00 203 LYS A C 1
ATOM 1605 O O . LYS A 1 203 ? -2.868 -18.587 -14.290 1.00 89.00 203 LYS A O 1
ATOM 1610 N N . GLN A 1 204 ? -1.968 -17.220 -15.818 1.00 94.31 204 GLN A N 1
ATOM 1611 C CA . GLN A 1 204 ? -0.581 -17.641 -15.605 1.00 94.31 204 GLN A CA 1
ATOM 1612 C C . GLN A 1 204 ? 0.321 -16.479 -15.198 1.00 94.31 204 GLN A C 1
ATOM 1614 O O . GLN A 1 204 ? 0.190 -15.356 -15.689 1.00 94.31 204 GLN A O 1
ATOM 1619 N N . TRP A 1 205 ? 1.282 -16.796 -14.332 1.00 95.50 205 TRP A N 1
ATOM 1620 C CA . TRP A 1 205 ? 2.408 -15.929 -14.015 1.00 95.50 205 TRP A CA 1
ATOM 1621 C C . TRP A 1 205 ? 3.520 -16.069 -15.059 1.00 95.50 205 TRP A C 1
ATOM 1623 O O . TRP A 1 205 ? 3.803 -17.166 -15.538 1.00 95.50 205 TRP A O 1
ATOM 1633 N N . ARG A 1 206 ? 4.226 -14.973 -15.339 1.00 96.25 206 ARG A N 1
ATOM 1634 C CA . ARG A 1 206 ? 5.494 -14.940 -16.074 1.00 96.25 206 ARG A CA 1
ATOM 1635 C C . ARG A 1 206 ? 6.518 -14.159 -15.258 1.00 96.25 206 ARG A C 1
ATOM 1637 O O . ARG A 1 206 ? 6.283 -13.012 -14.885 1.00 96.25 206 ARG A O 1
ATOM 1644 N N . LYS A 1 207 ? 7.670 -14.776 -14.994 1.00 95.75 207 LYS A N 1
ATOM 1645 C CA . LYS A 1 207 ? 8.782 -14.135 -14.284 1.00 95.75 207 LYS A CA 1
ATOM 1646 C C . LYS A 1 207 ? 9.583 -13.221 -15.213 1.00 95.75 207 LYS A C 1
ATOM 1648 O O . LYS A 1 207 ? 9.824 -13.561 -16.369 1.00 95.75 207 LYS A O 1
ATOM 1653 N N . ILE A 1 208 ? 9.996 -12.071 -14.688 1.00 96.12 208 ILE A N 1
ATOM 1654 C CA . ILE A 1 208 ? 10.817 -11.063 -15.363 1.00 96.12 208 ILE A CA 1
ATOM 1655 C C . ILE A 1 208 ? 12.047 -10.814 -14.486 1.00 96.12 208 ILE A C 1
ATOM 1657 O O . ILE A 1 208 ? 12.027 -10.029 -13.532 1.00 96.12 208 ILE A O 1
ATOM 1661 N N . ASP A 1 209 ? 13.123 -11.545 -14.766 1.00 94.44 209 ASP A N 1
ATOM 1662 C CA . ASP A 1 209 ? 14.380 -11.422 -14.029 1.00 94.44 209 ASP A CA 1
ATOM 1663 C C . ASP A 1 209 ? 15.021 -10.044 -14.232 1.00 94.44 209 ASP A C 1
ATOM 1665 O O . ASP A 1 209 ? 14.956 -9.465 -15.313 1.00 94.44 209 ASP A O 1
ATOM 1669 N N . GLY A 1 210 ? 15.606 -9.482 -13.172 1.00 91.19 210 GLY A N 1
ATOM 1670 C CA . GLY A 1 210 ? 16.241 -8.159 -13.211 1.00 91.19 210 GLY A CA 1
ATOM 1671 C C . GLY A 1 210 ? 15.297 -6.954 -13.339 1.00 91.19 210 GLY A C 1
ATOM 1672 O O . GLY A 1 210 ? 15.793 -5.831 -13.346 1.00 91.19 210 GLY A O 1
ATOM 1673 N N . MET A 1 211 ? 13.968 -7.147 -13.385 1.00 93.69 211 MET A N 1
ATOM 1674 C CA . MET A 1 211 ? 12.983 -6.061 -13.542 1.00 93.69 211 MET A CA 1
ATOM 1675 C C . MET A 1 211 ? 13.096 -4.947 -12.493 1.00 93.69 211 MET A C 1
ATOM 1677 O O . MET A 1 211 ? 12.709 -3.819 -12.772 1.00 93.69 211 MET A O 1
ATOM 1681 N N . TYR A 1 212 ? 13.610 -5.217 -11.292 1.00 89.88 212 TYR A N 1
ATOM 1682 C CA . TYR A 1 212 ? 13.846 -4.201 -10.265 1.00 89.88 212 TYR A CA 1
ATOM 1683 C C . TYR A 1 212 ? 15.226 -4.412 -9.621 1.00 89.88 212 TYR A C 1
ATOM 1685 O O . TYR A 1 212 ? 15.330 -5.030 -8.565 1.00 89.88 212 TYR A O 1
ATOM 1693 N N . PRO A 1 213 ? 16.320 -3.917 -10.228 1.00 78.81 213 PRO A N 1
ATOM 1694 C CA . PRO A 1 213 ? 17.689 -4.266 -9.832 1.00 78.81 213 PRO A CA 1
ATOM 1695 C C . PRO A 1 213 ? 18.174 -3.572 -8.542 1.00 78.81 213 PRO A C 1
ATOM 1697 O O . PRO A 1 213 ? 19.360 -3.625 -8.222 1.00 78.81 213 PRO A O 1
ATOM 1700 N N . ILE A 1 214 ? 17.292 -2.891 -7.803 1.00 70.56 214 ILE A N 1
ATOM 1701 C CA . ILE A 1 214 ? 17.643 -2.172 -6.573 1.00 70.56 214 ILE A CA 1
ATOM 1702 C C . ILE A 1 214 ? 17.679 -3.167 -5.409 1.00 70.56 214 ILE A C 1
ATOM 1704 O O . ILE A 1 214 ? 16.643 -3.645 -4.949 1.00 70.56 214 ILE A O 1
ATOM 1708 N N . ILE A 1 215 ? 18.886 -3.467 -4.928 1.00 64.06 215 ILE A N 1
AT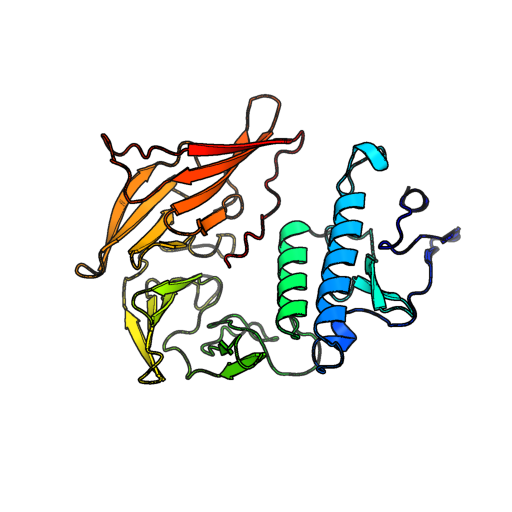OM 1709 C CA . ILE A 1 215 ? 19.108 -4.408 -3.827 1.00 64.06 215 ILE A CA 1
ATOM 1710 C C . ILE A 1 215 ? 18.837 -3.709 -2.487 1.00 64.06 215 ILE A C 1
ATOM 1712 O O . ILE A 1 215 ? 19.614 -2.866 -2.035 1.00 64.06 215 ILE A O 1
ATOM 1716 N N . VAL A 1 216 ? 17.732 -4.083 -1.843 1.00 60.84 216 VAL A N 1
ATOM 1717 C CA . VAL A 1 216 ? 17.366 -3.653 -0.487 1.00 60.84 216 VAL A CA 1
ATOM 1718 C C . VAL A 1 216 ? 18.071 -4.557 0.532 1.00 60.84 216 VAL A C 1
ATOM 1720 O O . VAL A 1 216 ? 17.719 -5.721 0.700 1.00 60.84 216 VAL A O 1
ATOM 1723 N N . ASN A 1 217 ? 19.084 -4.031 1.224 1.00 56.34 217 ASN A N 1
ATOM 1724 C CA . ASN A 1 217 ? 19.895 -4.800 2.185 1.00 56.34 217 ASN A CA 1
ATOM 1725 C C . ASN A 1 217 ? 19.338 -4.783 3.626 1.00 56.34 217 ASN A C 1
ATOM 1727 O O . ASN A 1 217 ? 20.004 -5.258 4.547 1.00 56.34 217 ASN A O 1
ATOM 1731 N N . LYS A 1 218 ? 18.161 -4.184 3.866 1.00 59.62 218 LYS A N 1
ATOM 1732 C CA . LYS A 1 218 ? 17.563 -4.045 5.206 1.00 59.62 218 LYS A CA 1
ATOM 1733 C C . LYS A 1 218 ? 16.036 -4.101 5.164 1.00 59.62 218 LYS A C 1
ATOM 1735 O O . LYS A 1 218 ? 15.415 -3.358 4.417 1.00 59.62 218 LYS A O 1
ATOM 1740 N N . ILE A 1 219 ? 15.437 -4.855 6.090 1.00 57.12 219 ILE A N 1
ATOM 1741 C CA . ILE A 1 219 ? 13.975 -4.921 6.316 1.00 57.12 219 ILE A CA 1
ATOM 1742 C C . ILE A 1 219 ? 13.371 -3.540 6.655 1.00 57.12 219 ILE A C 1
ATOM 1744 O O . ILE A 1 219 ? 12.185 -3.310 6.465 1.00 57.12 219 ILE A O 1
ATOM 1748 N N . THR A 1 220 ? 14.178 -2.601 7.162 1.00 58.28 220 THR A N 1
ATOM 1749 C CA . THR A 1 220 ? 13.735 -1.247 7.537 1.00 58.28 220 THR A CA 1
ATOM 1750 C C . THR A 1 220 ? 13.443 -0.332 6.347 1.00 58.28 220 THR A C 1
ATOM 1752 O O . THR A 1 220 ? 13.068 0.816 6.565 1.00 58.28 220 THR A O 1
ATOM 1755 N N . GLN A 1 221 ? 13.650 -0.787 5.111 1.00 67.62 221 GLN A N 1
ATOM 1756 C CA . GLN A 1 221 ? 13.398 -0.016 3.894 1.00 67.62 221 GLN A CA 1
ATOM 1757 C C . GLN A 1 221 ? 11.961 -0.189 3.395 1.00 67.62 221 GLN A C 1
ATOM 1759 O O . GLN A 1 221 ? 11.364 -1.256 3.540 1.00 67.62 221 GLN A O 1
ATOM 1764 N N . ALA A 1 222 ? 11.403 0.879 2.825 1.00 70.75 222 ALA A N 1
ATOM 1765 C CA . ALA A 1 222 ? 10.067 0.848 2.244 1.00 70.75 222 ALA A CA 1
ATOM 1766 C C . ALA A 1 222 ? 9.999 -0.105 1.030 1.00 70.75 222 ALA A C 1
ATOM 1768 O O . ALA A 1 222 ? 10.988 -0.241 0.300 1.00 70.75 222 ALA A O 1
ATOM 1769 N N . PRO A 1 223 ? 8.832 -0.728 0.761 1.00 78.56 223 PRO A N 1
ATOM 1770 C CA . PRO A 1 223 ? 8.571 -1.410 -0.504 1.00 78.56 223 PRO A CA 1
ATOM 1771 C C . PRO A 1 223 ? 8.865 -0.510 -1.718 1.00 78.56 223 PRO A C 1
ATOM 1773 O O . PRO A 1 223 ? 8.800 0.717 -1.591 1.00 78.56 223 PRO A O 1
ATOM 1776 N N . PRO A 1 224 ? 9.139 -1.077 -2.911 1.00 85.50 224 PRO A N 1
ATOM 1777 C CA . PRO A 1 224 ? 9.418 -0.304 -4.122 1.00 85.50 224 PRO A CA 1
ATOM 1778 C C . PRO A 1 224 ? 8.387 0.809 -4.359 1.00 85.50 224 PRO A C 1
ATOM 1780 O O . PRO A 1 224 ? 7.215 0.537 -4.625 1.00 85.50 224 PRO A O 1
ATOM 1783 N N . LEU A 1 225 ? 8.797 2.074 -4.260 1.00 87.12 225 LEU A N 1
ATOM 1784 C CA . LEU A 1 225 ? 7.890 3.208 -4.436 1.00 87.12 225 LEU A CA 1
ATOM 1785 C C . LEU A 1 225 ? 7.572 3.367 -5.926 1.00 87.12 225 LEU A C 1
ATOM 1787 O O . LEU A 1 225 ? 8.315 4.026 -6.650 1.00 87.12 225 LEU A O 1
ATOM 1791 N N . VAL A 1 226 ? 6.491 2.737 -6.394 1.00 90.75 226 VAL A N 1
ATOM 1792 C CA . VAL A 1 226 ? 6.120 2.690 -7.816 1.00 90.75 226 VAL A CA 1
ATOM 1793 C C . VAL A 1 226 ? 4.701 3.154 -8.105 1.00 90.75 226 VAL A C 1
ATOM 1795 O O . VAL A 1 226 ? 3.797 3.059 -7.273 1.00 90.75 226 VAL A O 1
ATOM 1798 N N . ALA A 1 227 ? 4.521 3.640 -9.328 1.00 89.25 227 ALA A N 1
ATOM 1799 C CA . ALA A 1 227 ? 3.263 4.128 -9.863 1.00 89.25 227 ALA A CA 1
ATOM 1800 C C . ALA A 1 227 ? 3.186 3.822 -11.366 1.00 89.25 227 ALA A C 1
ATOM 1802 O O . ALA A 1 227 ? 4.143 4.079 -12.096 1.00 89.25 227 ALA A O 1
ATOM 1803 N N . ALA A 1 228 ? 2.050 3.297 -11.822 1.00 87.94 228 ALA A N 1
ATOM 1804 C CA . ALA A 1 228 ? 1.763 3.085 -13.237 1.00 87.94 228 ALA A CA 1
ATOM 1805 C C . ALA A 1 228 ? 0.799 4.174 -13.731 1.00 87.94 228 ALA A C 1
ATOM 1807 O O . ALA A 1 228 ? -0.248 4.388 -13.123 1.00 87.94 228 ALA A O 1
ATOM 1808 N N . VAL A 1 229 ? 1.152 4.877 -14.808 1.00 86.50 229 VAL A N 1
ATOM 1809 C CA . VAL A 1 229 ? 0.358 5.964 -15.403 1.00 86.50 229 VAL A CA 1
ATOM 1810 C C . VAL A 1 229 ? 0.296 5.745 -16.909 1.00 86.50 229 VAL A C 1
ATOM 1812 O O . VAL A 1 229 ? 1.335 5.705 -17.555 1.00 86.50 229 VAL A O 1
ATOM 1815 N N . SER A 1 230 ? -0.910 5.648 -17.479 1.00 84.56 230 SER A N 1
ATOM 1816 C CA . SER A 1 230 ? -1.117 5.441 -18.930 1.00 84.56 230 SER A CA 1
ATOM 1817 C C . SER A 1 230 ? -0.308 4.260 -19.499 1.00 84.56 230 SER A C 1
ATOM 1819 O O . SER A 1 230 ? 0.372 4.399 -20.510 1.00 84.56 230 SER A O 1
ATOM 1821 N N . ASP A 1 231 ? -0.347 3.120 -18.804 1.00 87.56 231 ASP A N 1
ATOM 1822 C CA . ASP A 1 231 ? 0.444 1.913 -19.090 1.00 87.56 231 ASP A CA 1
ATOM 1823 C C . ASP A 1 231 ? 1.979 2.096 -19.071 1.00 87.56 231 ASP A C 1
ATOM 1825 O O . ASP A 1 231 ? 2.716 1.212 -19.503 1.00 87.56 231 ASP A O 1
ATOM 1829 N N . GLU A 1 232 ? 2.503 3.185 -18.505 1.00 93.69 232 GLU A N 1
ATOM 1830 C CA . GLU A 1 232 ? 3.937 3.374 -18.265 1.00 93.69 232 GLU A CA 1
ATOM 1831 C C . GLU A 1 232 ? 4.263 3.278 -16.768 1.00 93.69 232 GLU A C 1
ATOM 1833 O O . GLU A 1 232 ? 3.567 3.846 -15.925 1.00 93.69 232 GLU A O 1
ATOM 1838 N N . LEU A 1 233 ? 5.331 2.552 -16.425 1.00 95.12 233 LEU A N 1
ATOM 1839 C CA . LEU A 1 233 ? 5.739 2.309 -15.041 1.00 95.12 233 LEU A CA 1
ATOM 1840 C C . LEU A 1 233 ? 6.861 3.259 -14.607 1.00 95.12 233 LEU A C 1
ATOM 1842 O O . LEU A 1 233 ? 7.903 3.366 -15.259 1.00 95.12 233 LEU A O 1
ATOM 1846 N N . TYR A 1 234 ? 6.665 3.877 -13.444 1.00 94.50 234 TYR A N 1
ATOM 1847 C CA . TYR A 1 234 ? 7.603 4.787 -12.800 1.00 94.50 234 TYR A CA 1
ATOM 1848 C C . TYR A 1 234 ? 7.984 4.283 -11.411 1.00 94.50 234 TYR A C 1
ATOM 1850 O O . TYR A 1 234 ? 7.162 3.697 -10.704 1.00 94.50 234 TYR A O 1
ATOM 1858 N N . ALA A 1 235 ? 9.215 4.575 -10.999 1.00 92.62 235 ALA A N 1
ATOM 1859 C CA . ALA A 1 235 ? 9.727 4.308 -9.663 1.00 92.62 235 ALA A CA 1
ATOM 1860 C C . ALA A 1 235 ? 10.409 5.545 -9.078 1.00 92.62 235 ALA A C 1
ATOM 1862 O O . ALA A 1 235 ? 11.088 6.288 -9.788 1.00 92.62 235 ALA A O 1
ATOM 1863 N N . LEU A 1 236 ? 10.275 5.718 -7.768 1.00 89.06 236 LEU A N 1
ATOM 1864 C CA . LEU A 1 236 ? 11.013 6.688 -6.978 1.00 89.06 236 LEU A CA 1
ATOM 1865 C C . LEU A 1 236 ? 12.089 5.967 -6.160 1.00 89.06 236 LEU A C 1
ATOM 1867 O O . LEU A 1 236 ? 11.811 5.298 -5.166 1.00 89.06 236 LEU A O 1
ATOM 1871 N N . ASP A 1 237 ? 13.341 6.143 -6.563 1.00 86.50 237 ASP A N 1
ATOM 1872 C CA . ASP A 1 237 ? 14.497 5.742 -5.771 1.00 86.50 237 ASP A CA 1
ATOM 1873 C C . ASP A 1 237 ? 14.700 6.769 -4.652 1.00 86.50 237 ASP A C 1
ATOM 1875 O O . ASP A 1 237 ? 15.232 7.858 -4.875 1.00 86.50 237 ASP A O 1
ATOM 1879 N N . TYR A 1 238 ? 14.251 6.433 -3.443 1.00 78.44 238 TYR A N 1
ATOM 1880 C CA . TYR A 1 238 ? 14.361 7.314 -2.283 1.00 78.44 238 TYR A CA 1
ATOM 1881 C C . TYR A 1 238 ? 15.816 7.549 -1.849 1.00 78.44 238 TYR A C 1
ATOM 1883 O O . TYR A 1 238 ? 16.114 8.624 -1.341 1.00 78.44 238 TYR A O 1
ATOM 1891 N N . MET A 1 239 ? 16.750 6.624 -2.098 1.00 77.75 239 MET A N 1
ATOM 1892 C CA . MET A 1 239 ? 18.156 6.806 -1.706 1.00 77.75 239 MET A CA 1
ATOM 1893 C C . MET A 1 239 ? 18.840 7.890 -2.545 1.00 77.75 239 MET A C 1
ATOM 1895 O O . MET A 1 239 ? 19.584 8.713 -2.012 1.00 77.75 239 MET A O 1
ATOM 1899 N N . SER A 1 240 ? 18.569 7.927 -3.854 1.00 80.69 240 SER A N 1
ATOM 1900 C CA . SER A 1 240 ? 19.109 8.954 -4.761 1.00 80.69 240 SER A CA 1
ATOM 1901 C C . SER A 1 240 ? 18.165 10.148 -4.994 1.00 80.69 240 SER A C 1
ATOM 1903 O O . SER A 1 240 ? 18.570 11.159 -5.581 1.00 80.69 240 SER A O 1
ATOM 1905 N N . SER A 1 241 ? 16.923 10.049 -4.502 1.00 84.12 241 SER A N 1
ATOM 1906 C CA . SER A 1 241 ? 15.788 10.950 -4.777 1.00 84.12 241 SER A CA 1
ATOM 1907 C C . SER A 1 241 ? 15.445 11.071 -6.271 1.00 84.12 241 SER A C 1
ATOM 1909 O O . SER A 1 241 ? 14.921 12.098 -6.706 1.00 84.12 241 SER A O 1
ATOM 1911 N N . MET A 1 242 ? 15.771 10.043 -7.063 1.00 88.25 242 MET A N 1
ATOM 1912 C CA . MET A 1 242 ? 15.588 10.030 -8.516 1.00 88.25 242 MET A CA 1
ATOM 1913 C C . MET A 1 242 ? 14.297 9.327 -8.923 1.00 88.25 242 MET A C 1
ATOM 1915 O O . MET A 1 242 ? 14.005 8.218 -8.474 1.00 88.25 242 MET A O 1
ATOM 1919 N N . VAL A 1 243 ? 13.575 9.946 -9.850 1.00 91.50 243 VAL A N 1
ATOM 1920 C CA . VAL A 1 243 ? 12.455 9.340 -10.565 1.00 91.50 243 VAL A CA 1
ATOM 1921 C C . VAL A 1 243 ? 13.007 8.603 -11.780 1.00 91.50 243 VAL A C 1
ATOM 1923 O O . VAL A 1 243 ? 13.807 9.146 -12.547 1.00 91.50 243 VAL A O 1
ATOM 1926 N N . LYS A 1 244 ? 12.581 7.355 -11.951 1.00 93.25 244 LYS A N 1
ATOM 1927 C CA . LYS A 1 244 ? 12.991 6.471 -13.043 1.00 93.25 244 LYS A CA 1
ATOM 1928 C C . LYS A 1 244 ? 11.759 5.966 -13.785 1.00 93.25 244 LYS A C 1
ATOM 1930 O O . LYS A 1 244 ? 10.720 5.749 -13.163 1.00 93.25 244 LYS A O 1
ATOM 1935 N N . LYS A 1 245 ? 11.887 5.752 -15.091 1.00 95.06 245 LYS A N 1
ATOM 1936 C CA . LYS A 1 245 ? 10.877 5.126 -15.952 1.00 95.06 245 LYS A CA 1
ATOM 1937 C C . LYS A 1 245 ? 11.382 3.765 -16.415 1.00 95.06 245 LYS A C 1
ATOM 1939 O O . LYS A 1 245 ? 12.559 3.625 -16.734 1.00 95.06 245 LYS A O 1
ATOM 1944 N N . TYR A 1 246 ? 10.505 2.771 -16.429 1.00 96.12 246 TYR A N 1
ATOM 1945 C CA . TYR A 1 246 ? 10.843 1.425 -16.877 1.00 96.12 246 TYR A CA 1
ATOM 1946 C C . TYR A 1 246 ? 10.718 1.307 -18.402 1.00 96.12 246 TYR A C 1
ATOM 1948 O O . TYR A 1 246 ? 9.646 1.539 -18.965 1.00 96.12 246 TYR A O 1
ATOM 1956 N N . ASP A 1 247 ? 11.804 0.915 -19.067 1.00 95.25 247 ASP A N 1
ATOM 1957 C CA . ASP A 1 247 ? 11.798 0.494 -20.466 1.00 95.25 247 ASP A CA 1
ATOM 1958 C C . ASP A 1 247 ? 11.517 -1.013 -20.532 1.00 95.25 247 ASP A C 1
ATOM 1960 O O . ASP A 1 247 ? 12.370 -1.846 -20.212 1.00 95.25 247 ASP A O 1
ATOM 1964 N N . LYS A 1 248 ? 10.305 -1.355 -20.980 1.00 93.00 248 LYS A N 1
ATOM 1965 C CA . LYS A 1 248 ? 9.816 -2.737 -21.110 1.00 93.00 248 LYS A CA 1
ATOM 1966 C C . LYS A 1 248 ? 10.588 -3.559 -22.149 1.00 93.00 248 LYS A C 1
ATOM 1968 O O . LYS A 1 248 ? 10.658 -4.776 -22.017 1.00 93.00 248 LYS A O 1
ATOM 1973 N N . ASN A 1 249 ? 11.145 -2.917 -23.178 1.00 93.56 249 ASN A N 1
ATOM 1974 C CA . ASN A 1 249 ? 11.854 -3.591 -24.269 1.00 93.56 249 ASN A CA 1
ATOM 1975 C C . ASN A 1 249 ? 13.286 -3.943 -23.860 1.00 93.56 249 ASN A C 1
ATOM 1977 O O . ASN A 1 249 ? 13.779 -5.020 -24.184 1.00 93.56 249 ASN A O 1
ATOM 1981 N N . LYS A 1 250 ? 13.949 -3.030 -23.140 1.00 94.38 250 LYS A N 1
ATOM 1982 C CA . LYS A 1 250 ? 15.305 -3.233 -22.610 1.00 94.38 250 LYS A CA 1
ATOM 1983 C C . LYS A 1 250 ? 15.329 -3.953 -21.258 1.00 94.38 250 LYS A C 1
ATOM 1985 O O . LYS A 1 250 ? 16.394 -4.408 -20.849 1.00 94.38 250 LYS A O 1
ATOM 1990 N N . ASN A 1 251 ? 14.190 -4.031 -20.563 1.00 94.81 251 ASN A N 1
ATOM 1991 C CA . ASN A 1 251 ? 14.089 -4.455 -19.164 1.00 94.81 251 ASN A CA 1
ATOM 1992 C C . ASN A 1 251 ? 15.022 -3.628 -18.250 1.00 94.81 251 ASN A C 1
ATOM 1994 O O . ASN A 1 251 ? 15.783 -4.165 -17.446 1.00 94.81 251 ASN A O 1
ATOM 1998 N N . SER A 1 252 ? 14.997 -2.301 -18.415 1.00 94.81 252 SER A N 1
ATOM 1999 C CA . SER A 1 252 ? 15.896 -1.359 -17.732 1.00 94.81 252 SER A CA 1
ATOM 2000 C C . SER A 1 252 ? 15.150 -0.157 -17.152 1.00 94.81 252 SER A C 1
ATOM 2002 O O . SER A 1 252 ? 13.989 0.084 -17.471 1.00 94.81 252 SER A O 1
ATOM 2004 N N . TRP A 1 253 ? 15.820 0.616 -16.294 1.00 94.06 253 TRP A N 1
ATOM 2005 C CA . TRP A 1 253 ? 15.262 1.827 -15.686 1.00 94.06 253 TRP A CA 1
ATOM 2006 C C . TRP A 1 253 ? 16.036 3.064 -16.127 1.00 94.06 253 TRP A C 1
ATOM 2008 O O . TRP A 1 253 ? 17.167 3.278 -15.689 1.00 94.06 253 TRP A O 1
ATOM 2018 N N . ASP A 1 254 ? 15.397 3.894 -16.943 1.00 92.88 254 ASP A N 1
ATOM 2019 C CA . ASP A 1 254 ? 15.949 5.162 -17.405 1.00 92.88 254 ASP A CA 1
ATOM 2020 C C . ASP A 1 254 ? 15.688 6.247 -16.347 1.00 92.88 254 ASP A C 1
ATOM 2022 O O . ASP A 1 254 ? 14.570 6.399 -15.844 1.00 92.88 254 ASP A O 1
ATOM 2026 N N . VAL A 1 255 ? 16.724 7.000 -15.966 1.00 92.56 255 VAL A N 1
ATOM 2027 C CA . VAL A 1 255 ? 16.606 8.098 -14.991 1.00 92.56 255 VAL A CA 1
ATOM 2028 C C . VAL A 1 255 ? 16.004 9.317 -15.686 1.00 92.56 255 VAL A C 1
ATOM 2030 O O . VAL A 1 255 ? 16.586 9.828 -16.637 1.00 92.56 255 VAL A O 1
ATOM 2033 N N . LEU A 1 256 ? 14.859 9.798 -15.195 1.00 92.19 256 LEU A N 1
ATOM 2034 C CA . LEU A 1 256 ? 14.178 10.966 -15.760 1.00 92.19 256 LEU A CA 1
ATOM 2035 C C . LEU A 1 256 ? 14.637 12.282 -15.132 1.00 92.19 256 LEU A C 1
ATOM 2037 O O . LEU A 1 256 ? 14.767 13.289 -15.820 1.00 92.19 256 LEU A O 1
ATOM 2041 N N . GLY A 1 257 ? 14.849 12.279 -13.817 1.00 89.31 257 GLY A N 1
ATOM 2042 C CA . GLY A 1 257 ? 15.188 13.484 -13.073 1.00 89.31 257 GLY A CA 1
ATOM 2043 C C . GLY A 1 257 ? 15.046 13.313 -11.568 1.00 89.31 257 GLY A C 1
ATOM 2044 O O . GLY A 1 257 ? 14.637 12.257 -11.079 1.00 89.31 257 GLY A O 1
ATOM 2045 N N . ARG A 1 258 ? 15.396 14.356 -10.816 1.00 87.06 258 ARG A N 1
ATOM 2046 C CA . ARG A 1 258 ? 15.325 14.352 -9.348 1.00 87.06 258 ARG A CA 1
ATOM 2047 C C . ARG A 1 258 ? 14.009 14.955 -8.850 1.00 87.06 258 ARG A C 1
ATOM 2049 O O . ARG A 1 258 ? 13.449 15.847 -9.481 1.00 87.06 258 ARG A O 1
ATOM 2056 N N . LEU A 1 259 ? 13.544 14.509 -7.684 1.00 82.88 259 LEU A N 1
ATOM 2057 C CA . LEU A 1 259 ? 12.561 15.264 -6.907 1.00 82.88 259 LEU A CA 1
ATOM 2058 C C . LEU A 1 259 ? 13.109 16.648 -6.492 1.00 82.88 259 LEU A C 1
ATOM 2060 O O . LEU A 1 259 ? 14.315 16.789 -6.276 1.00 82.88 259 LEU A O 1
ATOM 2064 N N . PRO A 1 260 ? 12.237 17.652 -6.276 1.00 70.31 260 PRO A N 1
ATOM 2065 C CA . PRO A 1 260 ? 12.640 18.986 -5.812 1.00 70.31 260 PRO A CA 1
ATOM 2066 C C . PRO A 1 260 ? 13.226 18.998 -4.386 1.00 70.31 260 PRO A C 1
ATOM 2068 O O . PRO A 1 260 ? 13.764 20.010 -3.942 1.00 70.31 260 PRO A O 1
ATOM 2071 N N . VAL A 1 261 ? 13.140 17.882 -3.653 1.00 67.50 261 VAL A N 1
ATOM 2072 C CA . VAL A 1 261 ? 13.633 17.724 -2.280 1.00 67.50 261 VAL A CA 1
ATOM 2073 C C . VAL A 1 261 ? 14.440 16.428 -2.167 1.00 67.50 261 VAL A C 1
ATOM 2075 O O . VAL A 1 261 ? 14.088 15.408 -2.760 1.00 67.50 261 VAL A O 1
ATOM 2078 N N . LYS A 1 262 ? 15.530 16.457 -1.386 1.00 64.69 262 LYS A N 1
ATOM 2079 C CA . LYS A 1 262 ? 16.253 15.241 -0.987 1.00 64.69 262 LYS A CA 1
ATOM 2080 C C . LYS A 1 262 ? 15.393 14.448 -0.003 1.00 64.69 262 LYS A C 1
ATOM 2082 O O . LYS A 1 262 ? 14.979 14.998 1.016 1.00 64.69 262 LYS A O 1
ATOM 2087 N N . ALA A 1 263 ? 15.168 13.172 -0.294 1.00 57.50 263 ALA A N 1
ATOM 2088 C CA . ALA A 1 263 ? 14.473 12.243 0.586 1.00 57.50 263 ALA A CA 1
ATOM 2089 C C . ALA A 1 263 ? 15.018 12.294 2.022 1.00 57.50 263 ALA A C 1
ATOM 2091 O O . ALA A 1 263 ? 16.224 12.437 2.244 1.00 57.50 263 ALA A O 1
ATOM 2092 N N . SER A 1 264 ? 14.123 12.170 3.005 1.00 54.47 264 SER A N 1
ATOM 2093 C CA . SER A 1 264 ? 14.533 12.149 4.408 1.00 54.47 264 SER A CA 1
ATOM 2094 C C . SER A 1 264 ? 15.223 10.827 4.768 1.00 54.47 264 SER A C 1
ATOM 2096 O O . SER A 1 264 ? 15.049 9.810 4.098 1.00 54.47 264 SER A O 1
ATOM 2098 N N . SER A 1 265 ? 15.961 10.817 5.879 1.00 54.22 265 SER A N 1
ATOM 2099 C CA . SER A 1 265 ? 16.705 9.658 6.393 1.00 54.22 265 SER A CA 1
ATOM 2100 C C . SER A 1 265 ? 15.833 8.499 6.917 1.00 54.22 265 SER A C 1
ATOM 2102 O O . SER A 1 265 ? 16.316 7.675 7.686 1.00 54.22 265 SER A O 1
ATOM 2104 N N . MET A 1 266 ? 14.547 8.446 6.559 1.00 61.34 266 MET A N 1
ATOM 2105 C CA . MET A 1 266 ? 13.585 7.416 6.975 1.00 61.34 266 MET A CA 1
ATOM 2106 C C . MET A 1 266 ? 13.424 6.297 5.931 1.00 61.34 266 MET A C 1
ATOM 2108 O O . MET A 1 266 ? 12.339 5.740 5.807 1.00 61.34 266 MET A O 1
ATOM 2112 N N . GLU A 1 267 ? 14.481 5.975 5.172 1.00 67.62 267 GLU A N 1
ATOM 2113 C CA . GLU A 1 267 ? 14.573 4.747 4.351 1.00 67.62 267 GLU A CA 1
ATOM 2114 C C . GLU A 1 267 ? 13.370 4.526 3.394 1.00 67.62 267 GLU A C 1
ATOM 2116 O O . GLU A 1 267 ? 12.943 3.401 3.142 1.00 67.62 267 GLU A O 1
ATOM 2121 N N . GLY A 1 268 ? 12.805 5.625 2.875 1.00 67.94 268 GLY A N 1
ATOM 2122 C CA . GLY A 1 268 ? 11.673 5.640 1.939 1.00 67.94 268 GLY A CA 1
ATOM 2123 C C . GLY A 1 268 ? 10.286 5.836 2.564 1.00 67.94 268 GLY A C 1
ATOM 2124 O O . GLY A 1 268 ? 9.413 6.364 1.887 1.00 67.94 268 GLY A O 1
ATOM 2125 N N . TRP A 1 269 ? 10.080 5.522 3.848 1.00 68.31 269 TRP A N 1
ATOM 2126 C CA . TRP A 1 269 ? 8.750 5.574 4.490 1.00 68.31 269 TRP A CA 1
ATOM 2127 C C . TRP A 1 269 ? 8.144 6.982 4.544 1.00 68.31 269 TRP A C 1
ATOM 2129 O O . TRP A 1 269 ? 6.945 7.167 4.381 1.00 68.31 269 TRP A O 1
ATOM 2139 N N . SER A 1 270 ? 8.977 8.021 4.656 1.00 69.31 270 SER A N 1
ATOM 2140 C CA . SER A 1 270 ? 8.519 9.418 4.639 1.00 69.31 270 SER A CA 1
ATOM 2141 C C . SER A 1 270 ? 8.098 9.932 3.248 1.00 69.31 270 SER A C 1
ATOM 2143 O O . SER A 1 270 ? 8.107 11.146 3.028 1.00 69.31 270 SER A O 1
ATOM 2145 N N . LEU A 1 271 ? 7.857 9.052 2.276 1.00 75.06 271 LEU A N 1
ATOM 2146 C CA . LEU A 1 271 ? 7.531 9.394 0.895 1.00 75.06 271 LEU A CA 1
ATOM 2147 C C . LEU A 1 271 ? 6.343 8.558 0.429 1.00 75.06 271 LEU A C 1
ATOM 2149 O O . LEU A 1 271 ? 6.367 7.332 0.490 1.00 75.06 271 LEU A O 1
ATOM 2153 N N . VAL A 1 272 ? 5.334 9.223 -0.122 1.00 78.06 272 VAL A N 1
ATOM 2154 C CA . VAL A 1 272 ? 4.278 8.554 -0.888 1.00 78.06 272 VAL A CA 1
ATOM 2155 C C . VAL A 1 272 ? 4.500 8.865 -2.354 1.00 78.06 272 VAL A C 1
ATOM 2157 O O . VAL A 1 272 ? 4.668 10.029 -2.705 1.00 78.06 272 VAL A O 1
ATOM 2160 N N . PHE A 1 273 ? 4.473 7.842 -3.201 1.00 84.00 273 PHE A N 1
ATOM 2161 C CA . PHE A 1 273 ? 4.562 7.967 -4.653 1.00 84.00 273 PHE A CA 1
ATOM 2162 C C . PHE A 1 273 ? 3.462 7.111 -5.279 1.00 84.00 273 PHE A C 1
ATOM 2164 O O . PHE A 1 273 ? 3.410 5.904 -5.040 1.00 84.00 273 PHE A O 1
ATOM 2171 N N . LYS A 1 274 ? 2.532 7.742 -6.003 1.00 83.06 274 LYS A N 1
ATOM 2172 C CA . LYS A 1 274 ? 1.324 7.095 -6.544 1.00 83.06 274 LYS A CA 1
ATOM 2173 C C . LYS A 1 274 ? 0.904 7.711 -7.874 1.00 83.06 274 LYS A C 1
ATOM 2175 O O . LYS A 1 274 ? 1.262 8.842 -8.186 1.00 83.06 274 LYS A O 1
ATOM 2180 N N . ALA A 1 275 ? 0.110 6.969 -8.636 1.00 77.38 275 ALA A N 1
ATOM 2181 C CA . ALA A 1 275 ? -0.614 7.492 -9.786 1.00 77.38 275 ALA A CA 1
ATOM 2182 C C . ALA A 1 275 ? -1.925 8.162 -9.340 1.00 77.38 275 ALA A C 1
ATOM 2184 O O . ALA A 1 275 ? -2.550 7.723 -8.376 1.00 77.38 275 ALA A O 1
ATOM 2185 N N . CYS A 1 276 ? -2.348 9.200 -10.057 1.00 76.19 276 CYS A N 1
ATOM 2186 C CA . CYS A 1 276 ? -3.683 9.784 -9.965 1.00 76.19 276 CYS A CA 1
ATOM 2187 C C . CYS A 1 276 ? -4.085 10.296 -11.354 1.00 76.19 276 CYS A C 1
ATOM 2189 O O . CYS A 1 276 ? -3.525 11.279 -11.844 1.00 76.19 276 CYS A O 1
ATOM 2191 N N . GLY A 1 277 ? -5.010 9.595 -12.016 1.00 74.56 277 GLY A N 1
ATOM 2192 C CA . GLY A 1 277 ? -5.351 9.863 -13.414 1.00 74.56 277 GLY A CA 1
ATOM 2193 C C . GLY A 1 277 ? -4.124 9.758 -14.327 1.00 74.56 277 GLY A C 1
ATOM 2194 O O . GLY A 1 277 ? -3.439 8.738 -14.343 1.00 74.56 277 GLY A O 1
ATOM 2195 N N . ASP A 1 278 ? -3.823 10.828 -15.068 1.00 79.69 278 ASP A N 1
ATOM 2196 C CA . ASP A 1 278 ? -2.674 10.910 -15.979 1.00 79.69 278 ASP A CA 1
ATOM 2197 C C . ASP A 1 278 ? -1.416 11.556 -15.357 1.00 79.69 278 ASP A C 1
ATOM 2199 O O . ASP A 1 278 ? -0.540 12.058 -16.071 1.00 79.69 278 ASP A O 1
ATOM 2203 N N . ARG A 1 279 ? -1.322 11.561 -14.019 1.00 83.88 279 ARG A N 1
ATOM 2204 C CA . ARG A 1 279 ? -0.253 12.219 -13.251 1.00 83.88 279 ARG A CA 1
ATOM 2205 C C . ARG A 1 279 ? 0.362 11.307 -12.200 1.00 83.88 279 ARG A C 1
ATOM 2207 O O . ARG A 1 279 ? -0.298 10.444 -11.623 1.00 83.88 279 ARG A O 1
ATOM 2214 N N . LEU A 1 280 ? 1.630 11.571 -11.905 1.00 86.62 280 LEU A N 1
ATOM 2215 C CA . LEU A 1 280 ? 2.310 11.085 -10.712 1.00 86.62 280 LEU A CA 1
ATOM 2216 C C . LEU A 1 280 ? 2.093 12.086 -9.580 1.00 86.62 280 LEU A C 1
ATOM 2218 O O . LEU A 1 280 ? 2.277 13.288 -9.769 1.00 86.62 280 LEU A O 1
ATOM 2222 N N . LEU A 1 281 ? 1.724 11.586 -8.406 1.00 84.25 281 LEU A N 1
ATOM 2223 C CA . LEU A 1 281 ? 1.675 12.331 -7.155 1.00 84.25 281 LEU A CA 1
ATOM 2224 C C . LEU A 1 281 ? 2.850 11.928 -6.273 1.00 84.25 281 LEU A C 1
ATOM 2226 O O . LEU A 1 281 ? 3.160 10.740 -6.144 1.00 84.25 281 LEU A O 1
ATOM 2230 N N . VAL A 1 282 ? 3.447 12.917 -5.610 1.00 84.44 282 VAL A N 1
ATOM 2231 C CA . VAL A 1 282 ? 4.410 12.689 -4.533 1.00 84.44 282 VAL A CA 1
ATOM 2232 C C . VAL A 1 282 ? 4.030 13.499 -3.296 1.00 84.44 282 VAL A C 1
ATOM 2234 O O . VAL A 1 282 ? 3.742 14.694 -3.392 1.00 84.44 282 VAL A O 1
ATOM 2237 N N . VAL A 1 283 ? 4.033 12.847 -2.132 1.00 79.88 283 VAL A N 1
ATOM 2238 C CA . VAL A 1 283 ? 3.866 13.493 -0.820 1.00 79.88 283 VAL A CA 1
ATOM 2239 C C . VAL A 1 283 ? 5.137 13.293 -0.010 1.00 79.88 283 VAL A C 1
ATOM 2241 O O . VAL A 1 283 ? 5.622 12.168 0.106 1.00 79.88 283 VAL A O 1
ATOM 2244 N N . TYR A 1 284 ? 5.669 14.374 0.557 1.00 76.62 284 TYR A N 1
ATOM 2245 C CA . TYR A 1 284 ? 6.872 14.352 1.394 1.00 76.62 284 TYR A CA 1
ATOM 2246 C C . TYR A 1 284 ? 6.819 15.428 2.490 1.00 76.62 284 TYR A C 1
ATOM 2248 O O . TYR A 1 284 ? 6.036 16.373 2.397 1.00 76.62 284 TYR A O 1
ATOM 2256 N N . VAL A 1 285 ? 7.678 15.323 3.516 1.00 73.12 285 VAL A N 1
ATOM 2257 C CA . VAL A 1 285 ? 7.971 16.453 4.422 1.00 73.12 285 VAL A CA 1
ATOM 2258 C C . VAL A 1 285 ? 9.163 17.247 3.915 1.00 73.12 285 VAL A C 1
ATOM 2260 O O . VAL A 1 285 ? 10.243 16.704 3.684 1.00 73.12 285 VAL A O 1
ATOM 2263 N N . GLN A 1 286 ? 8.971 18.556 3.818 1.00 73.81 286 GLN A N 1
ATOM 2264 C CA . GLN A 1 286 ? 10.022 19.545 3.675 1.00 73.81 286 GLN A CA 1
ATOM 2265 C C . GLN A 1 286 ? 10.338 20.113 5.062 1.00 73.81 286 GLN A C 1
ATOM 2267 O O . GLN A 1 286 ? 9.445 20.589 5.759 1.00 73.81 286 GLN A O 1
ATOM 2272 N N . LYS A 1 287 ? 11.603 20.051 5.491 1.00 69.94 287 LYS A N 1
ATOM 2273 C CA . LYS A 1 287 ? 12.051 20.683 6.742 1.00 69.94 287 LYS A CA 1
ATOM 2274 C C . LYS A 1 287 ? 12.684 22.039 6.436 1.00 69.94 287 LYS A C 1
ATOM 2276 O O . LYS A 1 287 ? 13.579 22.117 5.595 1.00 69.94 287 LYS A O 1
ATOM 2281 N N . SER A 1 288 ? 12.242 23.086 7.127 1.00 66.44 288 SER A N 1
ATOM 2282 C CA . SER A 1 288 ? 12.974 24.349 7.256 1.00 66.44 288 SER A CA 1
ATOM 2283 C C . SER A 1 288 ? 13.804 24.331 8.550 1.00 66.44 288 SER A C 1
ATOM 2285 O O . SER A 1 288 ? 13.890 23.301 9.221 1.00 66.44 288 SER A O 1
ATOM 2287 N N . ARG A 1 289 ? 14.460 25.447 8.904 1.00 62.44 289 ARG A N 1
ATOM 2288 C CA . ARG A 1 289 ? 15.258 25.532 10.143 1.00 62.44 289 ARG A CA 1
ATOM 2289 C C . ARG A 1 289 ? 14.417 25.410 11.420 1.00 62.44 289 ARG A C 1
ATOM 2291 O O . ARG A 1 289 ? 14.961 24.994 12.435 1.00 62.44 289 ARG A O 1
ATOM 2298 N N . GLU A 1 290 ? 13.130 25.755 11.360 1.00 60.84 290 GLU A N 1
ATOM 2299 C CA . GLU A 1 290 ? 12.257 25.865 12.542 1.00 60.84 290 GLU A CA 1
ATOM 2300 C C . GLU A 1 290 ? 10.928 25.102 12.396 1.00 60.84 290 GLU A C 1
ATOM 2302 O O . GLU A 1 290 ? 10.405 24.611 13.391 1.00 60.84 290 GLU A O 1
ATOM 2307 N N . ASN A 1 291 ? 10.423 24.910 11.170 1.00 63.91 291 ASN A N 1
ATOM 2308 C CA . ASN A 1 291 ? 9.152 24.229 10.891 1.00 63.91 291 ASN A CA 1
ATOM 2309 C C . ASN A 1 291 ? 9.336 23.031 9.947 1.00 63.91 291 ASN A C 1
ATOM 2311 O O . ASN A 1 291 ? 10.321 22.923 9.213 1.00 63.91 291 ASN A O 1
ATOM 2315 N N . ALA A 1 292 ? 8.340 22.148 9.908 1.00 68.56 292 ALA A N 1
ATOM 2316 C CA . ALA A 1 292 ? 8.174 21.170 8.839 1.00 68.56 292 ALA A CA 1
ATOM 2317 C C . ALA A 1 292 ? 6.884 21.467 8.062 1.00 68.56 292 ALA A C 1
ATOM 2319 O O . ALA A 1 292 ? 5.928 22.015 8.604 1.00 68.56 292 ALA A O 1
ATOM 2320 N N . SER A 1 293 ? 6.819 21.093 6.792 1.00 72.56 293 SER A N 1
ATOM 2321 C CA . SER A 1 293 ? 5.578 21.124 6.022 1.00 72.56 293 SER A CA 1
ATOM 2322 C C . SER A 1 293 ? 5.411 19.832 5.238 1.00 72.56 293 SER A C 1
ATOM 2324 O O . SER A 1 293 ? 6.370 19.306 4.678 1.00 72.56 293 SER A O 1
ATOM 2326 N N . ILE A 1 294 ? 4.189 19.301 5.211 1.00 74.94 294 ILE A N 1
ATOM 2327 C CA . ILE A 1 294 ? 3.814 18.252 4.263 1.00 74.94 294 ILE A CA 1
ATOM 2328 C C . ILE A 1 294 ? 3.513 18.945 2.939 1.00 74.94 294 ILE A C 1
ATOM 2330 O O . ILE A 1 294 ? 2.677 19.849 2.898 1.00 74.94 294 ILE A O 1
ATOM 2334 N N . VAL A 1 295 ? 4.177 18.517 1.871 1.00 79.12 295 VAL A N 1
ATOM 2335 C CA . VAL A 1 295 ? 3.987 19.042 0.518 1.00 79.12 295 VAL A CA 1
ATOM 2336 C C . VAL A 1 295 ? 3.440 17.929 -0.366 1.00 79.12 295 VAL A C 1
ATOM 2338 O O . VAL A 1 295 ? 4.026 16.849 -0.438 1.00 79.12 295 VAL A O 1
ATOM 2341 N N . LEU A 1 296 ? 2.323 18.204 -1.038 1.00 81.44 296 LEU A N 1
ATOM 2342 C CA . LEU A 1 296 ? 1.778 17.390 -2.119 1.00 81.44 296 LEU A CA 1
ATOM 2343 C C . LEU A 1 296 ? 2.161 18.046 -3.447 1.00 81.44 296 LEU A C 1
ATOM 2345 O O . LEU A 1 296 ? 1.770 19.184 -3.710 1.00 81.44 296 LEU A O 1
ATOM 2349 N N . ASN A 1 297 ? 2.872 17.312 -4.299 1.00 85.62 297 ASN A N 1
ATOM 2350 C CA . ASN A 1 297 ? 3.158 17.726 -5.670 1.00 85.62 297 ASN A CA 1
ATOM 2351 C C . ASN A 1 297 ? 2.552 16.752 -6.677 1.00 85.62 297 ASN A C 1
ATOM 2353 O O . ASN A 1 297 ? 2.356 15.571 -6.383 1.00 85.62 297 ASN A O 1
ATOM 2357 N N . SER A 1 298 ? 2.340 17.247 -7.893 1.00 88.56 298 SER A N 1
ATOM 2358 C CA . SER A 1 298 ? 2.031 16.433 -9.063 1.00 88.56 298 SER A CA 1
ATOM 2359 C C . SER A 1 298 ? 2.971 16.730 -10.225 1.00 88.56 298 SER A C 1
ATOM 2361 O O . SER A 1 298 ? 3.430 17.857 -10.390 1.00 88.56 298 SER A O 1
ATOM 2363 N N . TRP A 1 299 ? 3.220 15.729 -11.058 1.00 91.50 299 TRP A N 1
ATOM 2364 C CA . TRP A 1 299 ? 3.908 15.878 -12.337 1.00 91.50 299 TRP A CA 1
ATOM 2365 C C . TRP A 1 299 ? 3.182 15.032 -13.382 1.00 91.50 299 TRP A C 1
ATOM 2367 O O . TRP A 1 299 ? 2.732 13.922 -13.087 1.00 91.50 299 TRP A O 1
ATOM 2377 N N . SER A 1 300 ? 3.019 15.558 -14.596 1.00 89.62 300 SER A N 1
ATOM 2378 C CA . SER A 1 300 ? 2.470 14.783 -15.710 1.00 89.62 300 SER A CA 1
ATOM 2379 C C . SER A 1 300 ? 3.619 14.206 -16.530 1.00 89.62 300 SER A C 1
ATOM 2381 O O . SER A 1 300 ? 4.475 14.979 -16.957 1.00 89.62 300 SER A O 1
ATOM 2383 N N . PRO A 1 301 ? 3.622 12.902 -16.853 1.00 89.38 301 PRO A N 1
ATOM 2384 C CA . PRO A 1 301 ? 4.632 12.344 -17.747 1.00 89.38 301 PRO A CA 1
ATOM 2385 C C . PRO A 1 301 ? 4.602 12.872 -19.187 1.00 89.38 301 PRO A C 1
ATOM 2387 O O . PRO A 1 301 ? 5.522 12.602 -19.953 1.00 89.38 301 PRO A O 1
ATOM 2390 N N . LYS A 1 302 ? 3.562 13.633 -19.553 1.00 85.62 302 LYS A N 1
ATOM 2391 C CA . LYS A 1 302 ? 3.464 14.365 -20.825 1.00 85.62 302 LYS A CA 1
ATOM 2392 C C . LYS A 1 302 ? 4.174 15.727 -20.783 1.00 85.62 302 LYS A C 1
ATOM 2394 O O . LYS A 1 302 ? 4.342 16.345 -21.832 1.00 85.62 302 LYS A O 1
ATOM 2399 N N . SER A 1 303 ? 4.552 16.220 -19.600 1.00 85.12 303 SER A N 1
ATOM 2400 C 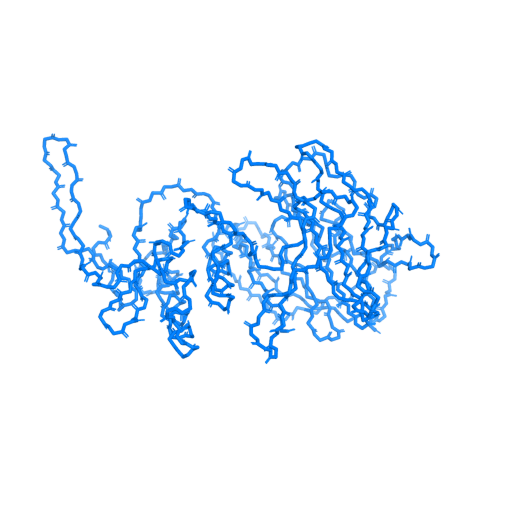CA . SER A 1 303 ? 5.309 17.466 -19.455 1.00 85.12 303 SER A CA 1
ATOM 2401 C C . SER A 1 303 ? 6.723 17.309 -20.012 1.00 85.12 303 SER A C 1
ATOM 2403 O O . SER A 1 303 ? 7.342 16.250 -19.899 1.00 85.12 303 SER A O 1
ATOM 2405 N N . ARG A 1 304 ? 7.261 18.391 -20.582 1.00 76.19 304 ARG A N 1
ATOM 2406 C CA . ARG A 1 304 ? 8.650 18.434 -21.048 1.00 76.19 304 ARG A CA 1
ATOM 2407 C C . ARG A 1 304 ? 9.607 18.238 -19.867 1.00 76.19 304 ARG A C 1
ATOM 2409 O O . ARG A 1 304 ? 9.380 18.772 -18.785 1.00 76.19 304 ARG A O 1
ATOM 2416 N N . ILE A 1 305 ? 10.676 17.482 -20.100 1.00 83.00 305 ILE A N 1
ATOM 2417 C CA . ILE A 1 305 ? 11.824 17.382 -19.196 1.00 83.00 305 ILE A CA 1
ATOM 2418 C C . ILE A 1 305 ? 12.914 18.274 -19.787 1.00 83.00 305 ILE A C 1
ATOM 2420 O O . ILE A 1 305 ? 13.294 18.087 -20.944 1.00 83.00 305 ILE A O 1
ATOM 2424 N N . GLU A 1 306 ? 13.397 19.242 -19.016 1.00 76.56 306 GLU A N 1
ATOM 2425 C CA . GLU A 1 306 ? 14.472 20.155 -19.422 1.00 76.56 306 GLU A CA 1
ATOM 2426 C C . GLU A 1 306 ? 15.681 19.890 -18.519 1.00 76.56 306 GLU A C 1
ATOM 2428 O O . GLU A 1 306 ? 15.565 19.942 -17.299 1.00 76.56 306 GLU A O 1
ATOM 2433 N N . ASP A 1 307 ? 16.815 19.491 -19.104 1.00 75.62 307 ASP A N 1
ATOM 2434 C CA . ASP A 1 307 ? 18.080 19.176 -18.413 1.00 75.62 307 ASP A CA 1
ATOM 2435 C C . ASP A 1 307 ? 17.969 18.231 -17.191 1.00 75.62 307 ASP A C 1
ATOM 2437 O O . ASP A 1 307 ? 18.717 18.329 -16.217 1.00 75.62 307 ASP A O 1
ATOM 2441 N N . GLY A 1 308 ? 17.028 17.279 -17.236 1.00 76.94 308 GLY A N 1
ATOM 2442 C CA . GLY A 1 308 ? 16.763 16.335 -16.138 1.00 76.94 308 GLY A CA 1
ATOM 2443 C C . GLY A 1 308 ? 15.997 16.940 -14.953 1.00 76.94 308 GLY A C 1
ATOM 2444 O O . GLY A 1 308 ? 15.912 16.329 -13.883 1.00 76.94 308 GLY A O 1
ATOM 2445 N N . ILE A 1 309 ? 15.434 18.137 -15.129 1.00 82.00 309 ILE A N 1
ATOM 2446 C CA . ILE A 1 309 ? 14.524 18.790 -14.192 1.00 82.00 309 ILE A CA 1
ATOM 2447 C C . ILE A 1 309 ? 13.088 18.407 -14.563 1.00 82.00 309 ILE A C 1
ATOM 2449 O O . ILE A 1 309 ? 12.664 18.500 -15.716 1.00 82.00 309 ILE A O 1
ATOM 2453 N N . LEU A 1 310 ? 12.340 17.959 -13.557 1.00 86.81 310 LEU A N 1
ATOM 2454 C CA . LEU A 1 310 ? 10.925 17.622 -13.661 1.00 86.81 310 LEU A CA 1
ATOM 2455 C C . LEU A 1 310 ? 10.105 18.788 -13.104 1.00 86.81 310 LEU A C 1
ATOM 2457 O O . LEU A 1 310 ? 10.311 19.182 -11.955 1.00 86.81 310 LEU A O 1
ATOM 2461 N N . ASP A 1 311 ? 9.175 19.320 -13.897 1.00 88.06 311 ASP A N 1
ATOM 2462 C CA . ASP A 1 311 ? 8.299 20.431 -13.501 1.00 88.06 311 ASP A CA 1
ATOM 2463 C C . ASP A 1 311 ? 7.201 19.975 -12.514 1.00 88.06 311 ASP A C 1
ATOM 2465 O O . ASP A 1 311 ? 6.055 19.677 -12.873 1.00 88.06 311 ASP A O 1
ATOM 2469 N N . TRP A 1 312 ? 7.587 19.827 -11.247 1.00 89.38 312 TRP A N 1
ATOM 2470 C CA . TRP A 1 312 ? 6.693 19.426 -10.163 1.00 89.38 312 TRP A CA 1
ATOM 2471 C C . TRP A 1 312 ? 5.797 20.587 -9.734 1.00 89.38 312 TRP A C 1
ATOM 2473 O O . TRP A 1 312 ? 6.240 21.574 -9.153 1.00 89.38 312 TRP A O 1
ATOM 2483 N N . ASN A 1 313 ? 4.500 20.418 -9.964 1.00 88.25 313 ASN A N 1
ATOM 2484 C CA . ASN A 1 313 ? 3.467 21.374 -9.605 1.00 88.25 313 ASN A CA 1
ATOM 2485 C C . ASN A 1 313 ? 3.013 21.129 -8.157 1.00 88.25 313 ASN A C 1
ATOM 2487 O O . ASN A 1 313 ? 2.413 20.088 -7.864 1.00 88.25 313 ASN A O 1
ATOM 2491 N N . VAL A 1 314 ? 3.267 22.088 -7.262 1.00 89.25 314 VAL A N 1
ATOM 2492 C CA . VAL A 1 314 ? 2.786 22.063 -5.869 1.00 89.25 314 VAL A CA 1
ATOM 2493 C C . VAL A 1 314 ? 1.259 22.178 -5.866 1.00 89.25 314 VAL A C 1
ATOM 2495 O O . VAL A 1 314 ? 0.711 23.203 -6.260 1.00 89.25 314 VAL A O 1
ATOM 2498 N N . LEU A 1 315 ? 0.564 21.138 -5.400 1.00 80.50 315 LEU A N 1
ATOM 2499 C CA . LEU A 1 315 ? -0.900 21.136 -5.266 1.00 80.50 315 LEU A CA 1
ATOM 2500 C C . LEU A 1 315 ? -1.366 21.581 -3.877 1.00 80.50 315 LEU A C 1
ATOM 2502 O O . LEU A 1 315 ? -2.497 22.034 -3.718 1.00 80.50 315 LEU A O 1
ATOM 2506 N N . GLY A 1 316 ? -0.519 21.433 -2.858 1.00 76.19 316 GLY A N 1
ATOM 2507 C CA . GLY A 1 316 ? -0.849 21.850 -1.502 1.00 76.19 316 GLY A CA 1
ATOM 2508 C C . GLY A 1 316 ? 0.327 21.744 -0.543 1.00 76.19 316 GLY A C 1
ATOM 2509 O O . GLY A 1 316 ? 1.161 20.844 -0.647 1.00 76.19 316 GLY A O 1
ATOM 2510 N N . VAL A 1 317 ? 0.361 22.663 0.421 1.00 81.88 317 VAL A N 1
ATOM 2511 C CA . VAL A 1 317 ? 1.328 22.693 1.521 1.00 81.88 317 VAL A CA 1
ATOM 2512 C C . VAL A 1 317 ? 0.550 22.749 2.830 1.00 81.88 317 VAL A C 1
ATOM 2514 O O . VAL A 1 317 ? -0.347 23.575 2.984 1.00 81.88 317 VAL A O 1
ATOM 2517 N N . LYS A 1 318 ? 0.890 21.879 3.783 1.00 75.00 318 LYS A N 1
ATOM 2518 C CA . LYS A 1 318 ? 0.346 21.900 5.143 1.00 75.00 318 LYS A CA 1
ATOM 2519 C C . LYS A 1 318 ? 1.484 22.008 6.145 1.00 75.00 318 LYS A C 1
ATOM 2521 O O . LYS A 1 318 ? 2.230 21.049 6.343 1.00 75.00 318 LYS A O 1
ATOM 2526 N N . GLU A 1 319 ? 1.604 23.167 6.777 1.00 73.88 319 GLU A N 1
ATOM 2527 C CA . GLU A 1 319 ? 2.586 23.398 7.835 1.00 73.88 319 GLU A CA 1
ATOM 2528 C C . GLU A 1 319 ? 2.310 22.522 9.065 1.00 73.88 319 GLU A C 1
ATOM 2530 O O . GLU A 1 319 ? 1.161 22.236 9.415 1.00 73.88 319 GLU A O 1
ATOM 2535 N N . GLN A 1 320 ? 3.384 22.074 9.713 1.00 61.84 320 GLN A N 1
ATOM 2536 C CA . GLN A 1 320 ? 3.366 21.311 10.952 1.00 61.84 320 GLN A CA 1
ATOM 2537 C C . GLN A 1 320 ? 4.536 21.711 11.857 1.00 61.84 320 GLN A C 1
ATOM 2539 O O . GLN A 1 320 ? 5.691 21.777 11.443 1.00 61.84 320 GLN A O 1
ATOM 2544 N N . GLN A 1 321 ? 4.248 21.844 13.149 1.00 46.94 321 GLN A N 1
ATOM 2545 C CA . GLN A 1 321 ? 5.272 21.966 14.195 1.00 46.94 321 GLN A CA 1
ATOM 2546 C C . GLN A 1 321 ? 5.997 20.630 14.484 1.00 46.94 321 GLN A C 1
ATOM 2548 O O . GLN A 1 321 ? 6.915 20.586 15.296 1.00 46.94 321 GLN A O 1
ATOM 2553 N N . SER A 1 322 ? 5.591 19.523 13.845 1.00 47.06 322 SER A N 1
ATOM 2554 C CA . SER A 1 322 ? 6.175 18.189 14.038 1.00 47.06 322 SER A CA 1
ATOM 2555 C C . SER A 1 322 ? 6.953 17.736 12.807 1.00 47.06 322 SER A C 1
ATOM 2557 O O . SER A 1 322 ? 6.487 17.864 11.680 1.00 47.06 322 SER A O 1
ATOM 2559 N N . GLN A 1 323 ? 8.133 17.154 13.025 1.00 42.09 323 GLN A N 1
ATOM 2560 C CA . GLN A 1 323 ? 9.070 16.763 11.966 1.00 42.09 323 GLN A CA 1
ATOM 2561 C C . GLN A 1 323 ? 8.733 15.445 11.236 1.00 42.09 323 GLN A C 1
ATOM 2563 O O . GLN A 1 323 ? 9.541 14.991 10.420 1.00 42.09 323 GLN A O 1
ATOM 2568 N N . PHE A 1 324 ? 7.603 14.807 11.549 1.00 40.16 324 PHE A N 1
ATOM 2569 C CA . PHE A 1 324 ? 7.210 13.506 11.001 1.00 40.16 324 PHE A CA 1
ATOM 2570 C C . PHE A 1 324 ? 6.166 13.643 9.889 1.00 40.16 324 PHE A C 1
ATOM 2572 O O . PHE A 1 324 ? 5.105 14.233 10.090 1.00 40.16 324 PHE A O 1
ATOM 2579 N N . VAL A 1 325 ? 6.433 13.006 8.743 1.00 41.97 325 VAL A N 1
ATOM 2580 C CA . VAL A 1 325 ? 5.354 12.578 7.844 1.00 41.97 325 VAL A CA 1
ATOM 2581 C C . VAL A 1 325 ? 4.583 11.504 8.599 1.00 41.97 325 VAL A C 1
ATOM 2583 O O . VAL A 1 325 ? 5.171 10.518 9.035 1.00 41.97 325 VAL A O 1
ATOM 2586 N N . TYR A 1 326 ? 3.280 11.689 8.753 1.00 44.06 326 TYR A N 1
ATOM 2587 C CA . TYR A 1 326 ? 2.387 10.574 9.043 1.00 44.06 326 TYR A CA 1
ATOM 2588 C C . TYR A 1 326 ? 2.248 9.807 7.738 1.00 44.06 326 TYR A C 1
ATOM 2590 O O . TYR A 1 326 ? 1.819 10.427 6.766 1.00 44.06 326 TYR A O 1
ATOM 2598 N N . ASP A 1 327 ? 2.626 8.526 7.700 1.00 38.19 327 ASP A N 1
ATOM 2599 C CA . ASP A 1 327 ? 2.461 7.658 6.526 1.00 38.19 327 ASP A CA 1
ATOM 2600 C C . ASP A 1 327 ? 1.066 7.873 5.920 1.00 38.19 327 ASP A C 1
ATOM 2602 O O . ASP A 1 327 ? 0.045 7.508 6.511 1.00 38.19 327 ASP A O 1
ATOM 2606 N N . CYS A 1 328 ? 1.014 8.568 4.784 1.00 35.44 328 CYS A N 1
ATOM 2607 C CA . CYS A 1 328 ? -0.244 8.982 4.185 1.00 35.44 328 CYS A CA 1
ATOM 2608 C C . CYS A 1 328 ? -0.754 7.834 3.318 1.00 35.44 328 CYS A C 1
ATOM 2610 O O . CYS A 1 328 ? -0.241 7.597 2.224 1.00 35.44 328 CYS A O 1
ATOM 2612 N N . ALA A 1 329 ? -1.788 7.141 3.793 1.00 34.97 329 ALA A N 1
ATOM 2613 C CA . ALA A 1 329 ? -2.528 6.172 2.999 1.00 34.97 329 ALA A CA 1
ATOM 2614 C C . ALA A 1 329 ? -3.276 6.885 1.854 1.00 34.97 329 ALA A C 1
ATOM 2616 O O . ALA A 1 329 ? -4.452 7.223 1.964 1.00 34.97 329 ALA A O 1
ATOM 2617 N N . VAL A 1 330 ? -2.578 7.132 0.742 1.00 35.28 330 VAL A N 1
ATOM 2618 C CA . VAL A 1 330 ? -3.196 7.542 -0.522 1.00 35.28 330 VAL A CA 1
ATOM 2619 C C . VAL A 1 330 ? -3.701 6.280 -1.211 1.00 35.28 330 VAL A C 1
ATOM 2621 O O . VAL A 1 330 ? -2.953 5.582 -1.902 1.00 35.28 330 VAL A O 1
ATOM 2624 N N . MET A 1 331 ? -4.976 5.977 -0.986 1.00 29.70 331 MET A N 1
ATOM 2625 C CA . MET A 1 331 ? -5.706 5.011 -1.800 1.00 29.70 331 MET A CA 1
ATOM 2626 C C . MET A 1 331 ? -5.915 5.622 -3.187 1.00 29.70 331 MET A C 1
ATOM 2628 O O . MET A 1 331 ? -6.470 6.714 -3.303 1.00 29.70 331 MET A O 1
ATOM 2632 N N . GLY A 1 332 ? -5.446 4.931 -4.224 1.00 28.55 332 GLY A N 1
ATOM 2633 C CA . GLY A 1 332 ? -5.898 5.199 -5.587 1.00 28.55 332 GLY A CA 1
ATOM 2634 C C . GLY A 1 332 ? -7.305 4.633 -5.769 1.00 28.55 332 GLY A C 1
ATOM 2635 O O . GLY A 1 332 ? -7.612 3.591 -5.186 1.00 28.55 332 GLY A O 1
ATOM 2636 N N . CYS A 1 333 ? -8.131 5.340 -6.538 1.00 25.72 333 CYS A N 1
ATOM 2637 C CA . CYS A 1 333 ? -9.436 4.862 -6.995 1.00 25.72 333 CYS A CA 1
ATOM 2638 C C . CYS A 1 333 ? -9.283 3.767 -8.060 1.00 25.72 333 CYS A C 1
ATOM 2640 O O . CYS A 1 333 ? -8.322 3.881 -8.858 1.00 25.72 333 CYS A O 1
#

Radius of gyration: 21.77 Å; chains: 1; bounding box: 46×46×71 Å

Sequence (333 aa):
MLSLYKHDNIVSLLGFCDENDEKILVYEYASRRSLDSYLNKDDLIWIQRLNICIGAARGLAYLHNPFGTQQRVLHRDIKSSNILLDENWNAKISDLGLLTKESDVYSFGVVLFEVLCGRLCIGNKNGIHRPSLTGGCDKNGNILKSAELYDSSTGRWEILPDMHSSRRLCSCFFMDKKFYVIGGMTSSTDSLTCGEEFDLNTKQWRKIDGMYPIIVNKITQAPPLVAAVSDELYALDYMSSMVKKYDKNKNSWDVLGRLPVKASSMEGWSLVFKACGDRLLVVYVQKSRENASIVLNSWSPKSRIEDGILDWNVLGVKEQQSQFVYDCAVMGC

Foldseek 3Di:
DQQLQDDPQAWHFPDWDCPPNDTGTDTDDAPQAFQQVFLQPVNDDPVLLVQQLVSNVVSQVSLQDCVNRVDRADQQDDARNQFGAHPVSGTHGHDSDDDDDAFPQVRSLQRNQSSLLSHRCDDDPDDDDDDQDCWDADPVRQTFQWGWHQDPVVSDIDTADGHPARFDLWDWDDAPNWIKIAWGANDQAGIALKMWIADPVVSDIDIGHNLRVDHDRGPQAHHFQWEAAPRWIWTQDLQQQWIWTADPVVSDTHTQAHDPDRHDPSRCQQWHWYDAHQKIWIWHWDDDPQWIKIWIWIFGPPDDRDPRDTPTHTPDIGIDRDRGDRRNPPDYD